Protein AF-A0A6G8IH90-F1 (afdb_monomer_lite)

Structure (mmCIF, N/CA/C/O backbone):
data_AF-A0A6G8IH90-F1
#
_entry.id   AF-A0A6G8IH90-F1
#
loop_
_atom_site.group_PDB
_atom_site.id
_atom_site.type_symbol
_atom_site.label_atom_id
_atom_site.label_alt_id
_atom_site.label_comp_id
_atom_site.label_asym_id
_atom_site.label_entity_id
_atom_site.label_seq_id
_atom_site.pdbx_PDB_ins_code
_atom_site.Cartn_x
_atom_site.Cartn_y
_atom_site.Cartn_z
_atom_site.occupancy
_atom_site.B_iso_or_equiv
_atom_site.auth_seq_id
_atom_site.auth_comp_id
_atom_site.auth_asym_id
_atom_site.auth_atom_id
_atom_site.pdbx_PDB_model_num
ATOM 1 N N . MET A 1 1 ? 10.987 12.537 -28.977 1.00 42.31 1 MET A N 1
ATOM 2 C CA . MET A 1 1 ? 10.291 12.688 -27.682 1.00 42.31 1 MET A CA 1
ATOM 3 C C . MET A 1 1 ? 10.593 11.452 -26.865 1.00 42.31 1 MET A C 1
ATOM 5 O O . MET A 1 1 ? 10.577 10.371 -27.443 1.00 42.31 1 MET A O 1
ATOM 9 N N . LEU A 1 2 ? 10.932 11.601 -25.583 1.00 47.78 2 LEU A N 1
ATOM 10 C CA . LEU A 1 2 ? 10.992 10.448 -24.684 1.00 47.78 2 LEU A CA 1
ATOM 11 C C . LEU A 1 2 ? 9.568 9.892 -24.528 1.00 47.78 2 LEU A C 1
ATOM 13 O O . LEU A 1 2 ? 8.632 10.696 -24.510 1.00 47.78 2 LEU A O 1
ATOM 17 N N . PRO A 1 3 ? 9.381 8.563 -24.458 1.00 53.78 3 PRO A N 1
ATOM 18 C CA . PRO A 1 3 ? 8.074 7.998 -24.155 1.00 53.78 3 PRO A CA 1
ATOM 19 C C . PRO A 1 3 ? 7.576 8.565 -22.825 1.00 53.78 3 PRO A C 1
ATOM 21 O O . PRO A 1 3 ? 8.373 8.832 -21.920 1.00 53.78 3 PRO A O 1
ATOM 24 N N . THR A 1 4 ? 6.266 8.772 -22.711 1.00 63.22 4 THR A N 1
ATOM 25 C CA . THR A 1 4 ? 5.644 9.172 -21.452 1.00 63.22 4 THR A CA 1
ATOM 26 C C . THR A 1 4 ? 5.887 8.060 -20.437 1.00 63.22 4 THR A C 1
ATOM 28 O O . THR A 1 4 ? 5.207 7.040 -20.456 1.00 63.22 4 THR A O 1
ATOM 31 N N . LEU A 1 5 ? 6.886 8.232 -19.573 1.00 67.25 5 LEU A N 1
ATOM 32 C CA . LEU A 1 5 ? 7.106 7.341 -18.442 1.00 67.25 5 LEU A CA 1
ATOM 33 C C . LEU A 1 5 ? 5.930 7.564 -17.504 1.00 67.25 5 LEU A C 1
ATOM 35 O O . LEU A 1 5 ? 5.752 8.692 -17.061 1.00 67.25 5 LEU A O 1
ATOM 39 N N . ARG A 1 6 ? 5.098 6.549 -17.257 1.00 83.81 6 ARG A N 1
ATOM 40 C CA . ARG A 1 6 ? 3.947 6.709 -16.360 1.00 83.81 6 ARG A CA 1
ATOM 41 C C . ARG A 1 6 ? 4.207 6.018 -15.044 1.00 83.81 6 ARG A C 1
ATOM 43 O O . ARG A 1 6 ? 4.506 6.714 -14.093 1.00 83.81 6 ARG A O 1
ATOM 50 N N . PHE A 1 7 ? 4.146 4.695 -14.979 1.00 93.56 7 PHE A N 1
ATOM 51 C CA . PHE A 1 7 ? 4.114 3.979 -13.702 1.00 93.56 7 PHE A CA 1
ATOM 52 C C . PHE A 1 7 ? 5.493 3.442 -13.328 1.00 93.56 7 PHE A C 1
ATOM 54 O O . PHE A 1 7 ? 5.849 2.318 -13.675 1.00 93.56 7 PHE A O 1
ATOM 61 N N . LEU A 1 8 ? 6.287 4.269 -12.646 1.00 94.12 8 LEU A N 1
ATOM 62 C CA . LEU A 1 8 ? 7.647 3.935 -12.231 1.00 94.12 8 LEU A CA 1
ATOM 63 C C . LEU A 1 8 ? 7.662 3.232 -10.875 1.00 94.12 8 LEU A C 1
ATOM 65 O O . LEU A 1 8 ? 7.252 3.808 -9.873 1.00 94.12 8 LEU A O 1
ATOM 69 N N . HIS A 1 9 ? 8.241 2.037 -10.829 1.00 95.75 9 HIS A N 1
ATOM 70 C CA . HIS A 1 9 ? 8.698 1.408 -9.595 1.00 95.75 9 HIS A CA 1
ATOM 71 C C . HIS A 1 9 ? 10.190 1.696 -9.387 1.00 95.75 9 HIS A C 1
ATOM 73 O O . HIS A 1 9 ? 11.021 1.268 -10.192 1.00 95.75 9 HIS A O 1
ATOM 79 N N . SER A 1 10 ? 10.532 2.432 -8.327 1.00 94.12 10 SER A N 1
ATOM 80 C CA . SER A 1 10 ? 11.910 2.831 -8.010 1.00 94.12 10 SER A CA 1
ATOM 81 C C . SER A 1 10 ? 12.625 1.827 -7.106 1.00 94.12 10 SER A C 1
ATOM 83 O O . SER A 1 10 ? 12.031 1.243 -6.205 1.00 94.12 10 SER A O 1
ATOM 85 N N . MET A 1 11 ? 13.930 1.670 -7.318 1.00 94.88 11 MET A N 1
ATOM 86 C CA . MET A 1 11 ? 14.805 0.749 -6.596 1.00 94.88 11 MET A CA 1
ATOM 87 C C . MET A 1 11 ? 16.151 1.410 -6.290 1.00 94.88 11 MET A C 1
ATOM 89 O O . MET A 1 11 ? 16.660 2.240 -7.049 1.00 94.88 11 MET A O 1
ATOM 93 N N . ARG A 1 12 ? 16.754 1.039 -5.157 1.00 92.75 12 ARG A N 1
ATOM 94 C CA . ARG A 1 12 ? 18.018 1.635 -4.688 1.00 92.75 12 ARG A CA 1
ATOM 95 C C . ARG A 1 12 ? 19.264 0.998 -5.293 1.00 92.75 12 ARG A C 1
ATOM 97 O O . ARG A 1 12 ? 20.292 1.663 -5.379 1.00 92.75 12 ARG A O 1
ATOM 104 N N . GLU A 1 13 ? 19.160 -0.250 -5.734 1.00 94.75 13 GLU A N 1
ATOM 105 C CA . GLU A 1 13 ? 20.296 -1.068 -6.150 1.00 94.75 13 GLU A CA 1
ATOM 106 C C . GLU A 1 13 ? 20.049 -1.697 -7.521 1.00 94.75 13 GLU A C 1
ATOM 108 O O . GLU A 1 13 ? 18.926 -2.093 -7.847 1.00 94.75 13 GLU A O 1
ATOM 113 N N . LEU A 1 14 ? 21.119 -1.823 -8.311 1.00 95.56 14 LEU A N 1
ATOM 114 C CA . LEU A 1 14 ? 21.073 -2.449 -9.631 1.00 95.56 14 LEU A CA 1
ATOM 115 C C . LEU A 1 14 ? 20.643 -3.918 -9.538 1.00 95.56 14 LEU A C 1
ATOM 117 O O . LEU A 1 14 ? 19.926 -4.404 -10.406 1.00 95.56 14 LEU A O 1
ATOM 121 N N . GLU A 1 15 ? 21.041 -4.625 -8.479 1.00 97.06 15 GLU A N 1
ATOM 122 C CA . GLU A 1 15 ? 20.637 -6.014 -8.250 1.00 97.06 15 GLU A CA 1
ATOM 123 C C . GLU A 1 15 ? 19.115 -6.153 -8.135 1.00 97.06 15 GLU A C 1
ATOM 125 O O . GLU A 1 15 ? 18.532 -7.029 -8.773 1.00 97.06 15 GLU A O 1
ATOM 130 N N . PHE A 1 16 ? 18.445 -5.247 -7.416 1.00 96.38 16 PHE A N 1
ATOM 131 C CA . PHE A 1 16 ? 16.985 -5.266 -7.307 1.00 96.38 16 PHE A CA 1
ATOM 132 C C . PHE A 1 16 ? 16.314 -5.042 -8.659 1.00 96.38 16 PHE A C 1
ATOM 134 O O . PHE A 1 16 ? 15.335 -5.720 -8.961 1.00 96.38 16 PHE A O 1
ATOM 141 N N . LEU A 1 17 ? 16.882 -4.175 -9.504 1.00 97.44 17 LEU A N 1
ATOM 142 C CA . LEU A 1 17 ? 16.420 -4.008 -10.879 1.00 97.44 17 LEU A CA 1
ATOM 143 C C . LEU A 1 17 ? 16.583 -5.297 -11.696 1.00 97.44 17 LEU A C 1
ATOM 145 O O . LEU A 1 17 ? 15.662 -5.692 -12.409 1.00 97.44 17 LEU A O 1
ATOM 149 N N . ARG A 1 18 ? 17.725 -5.981 -11.584 1.00 97.12 18 ARG A N 1
ATOM 150 C CA . ARG A 1 18 ? 17.943 -7.253 -12.291 1.00 97.12 18 ARG A CA 1
ATOM 151 C C . ARG A 1 18 ? 16.927 -8.302 -11.854 1.00 97.12 18 ARG A C 1
ATOM 153 O O . ARG A 1 18 ? 16.299 -8.908 -12.714 1.00 97.12 18 ARG A O 1
ATOM 160 N N . LEU A 1 19 ? 16.715 -8.441 -10.545 1.00 97.00 19 LEU A N 1
ATOM 161 C CA . LEU A 1 19 ? 15.727 -9.356 -9.971 1.00 97.00 19 LEU A CA 1
ATOM 162 C C . LEU A 1 19 ? 14.297 -8.997 -10.391 1.00 97.00 19 LEU A C 1
ATOM 164 O O . LEU A 1 19 ? 13.511 -9.886 -10.700 1.00 97.00 19 LEU A O 1
ATOM 168 N N . ALA A 1 20 ? 13.955 -7.708 -10.447 1.00 97.06 20 ALA A N 1
ATOM 169 C CA . ALA A 1 20 ? 12.662 -7.242 -10.940 1.00 97.06 20 ALA A CA 1
ATOM 170 C C . ALA A 1 20 ? 12.408 -7.674 -12.392 1.00 97.06 20 ALA A C 1
ATOM 172 O O . ALA A 1 20 ? 11.309 -8.124 -12.713 1.00 97.06 20 ALA A O 1
ATOM 173 N N . LEU A 1 21 ? 13.425 -7.572 -13.252 1.00 97.00 21 LEU A N 1
ATOM 174 C CA . LEU A 1 21 ? 13.334 -7.965 -14.659 1.00 97.00 21 LEU A CA 1
ATOM 175 C C . LEU A 1 21 ? 13.299 -9.488 -14.846 1.00 97.00 21 LEU A C 1
ATOM 177 O O . LEU A 1 21 ? 12.573 -9.973 -15.710 1.00 97.00 21 LEU A O 1
ATOM 181 N N . SER A 1 22 ? 14.078 -10.249 -14.071 1.00 96.00 22 SER A N 1
ATOM 182 C CA . SER A 1 22 ? 14.201 -11.702 -14.253 1.00 96.00 22 SER A CA 1
ATOM 183 C C . SER A 1 22 ? 13.158 -12.519 -13.494 1.00 96.00 22 SER A C 1
ATOM 185 O O . SER A 1 22 ? 12.739 -13.570 -13.972 1.00 96.00 22 SER A O 1
ATOM 187 N N . GLU A 1 23 ? 12.751 -12.062 -12.311 1.00 96.25 23 GLU A N 1
ATOM 188 C CA . GLU A 1 23 ? 11.894 -12.813 -11.384 1.00 96.25 23 GLU A CA 1
ATOM 189 C C . GLU A 1 23 ? 10.576 -12.092 -11.061 1.00 96.25 23 GLU A C 1
ATOM 191 O O . GLU A 1 23 ? 9.688 -12.678 -10.438 1.00 96.25 23 GLU A O 1
ATOM 196 N N . GLY A 1 24 ? 10.427 -10.830 -11.472 1.00 97.00 24 GLY A N 1
ATOM 197 C CA . GLY A 1 24 ? 9.263 -10.003 -11.172 1.00 97.00 24 GLY A CA 1
ATOM 198 C C . GLY A 1 24 ? 9.410 -9.141 -9.915 1.00 97.00 24 GLY A C 1
ATOM 199 O O . GLY A 1 24 ? 10.378 -9.230 -9.148 1.00 97.00 24 GLY A O 1
ATOM 200 N N . LEU A 1 25 ? 8.413 -8.281 -9.701 1.00 97.50 25 LEU A N 1
ATOM 201 C CA . LEU A 1 25 ? 8.401 -7.280 -8.635 1.00 97.50 25 LEU A CA 1
ATOM 202 C C . LEU A 1 25 ? 8.035 -7.905 -7.293 1.00 97.50 25 LEU A C 1
ATOM 204 O O . LEU A 1 25 ? 7.050 -8.628 -7.183 1.00 97.50 25 LEU A O 1
ATOM 208 N N . MET A 1 26 ? 8.829 -7.632 -6.264 1.00 96.12 26 MET A N 1
ATOM 209 C CA . MET A 1 26 ? 8.641 -8.221 -4.944 1.00 96.12 26 MET A CA 1
ATOM 210 C C . MET A 1 26 ? 7.708 -7.366 -4.092 1.00 96.12 26 MET A C 1
ATOM 212 O O . MET A 1 26 ? 7.906 -6.160 -3.979 1.00 96.12 26 MET A O 1
ATOM 216 N N . PHE A 1 27 ? 6.745 -8.002 -3.431 1.00 95.31 27 PHE A N 1
ATOM 217 C CA . PHE A 1 27 ? 5.981 -7.356 -2.370 1.00 95.31 27 PHE A CA 1
ATOM 218 C C . PHE A 1 27 ? 6.887 -7.094 -1.164 1.00 95.31 27 PHE A C 1
ATOM 220 O O . PHE A 1 27 ? 7.413 -8.032 -0.551 1.00 95.31 27 PHE A O 1
ATOM 227 N N . THR A 1 28 ? 7.035 -5.825 -0.800 1.00 91.94 28 THR A N 1
ATOM 228 C CA . THR A 1 28 ? 7.766 -5.382 0.393 1.00 91.94 28 THR A CA 1
ATOM 229 C C . THR A 1 28 ? 6.806 -4.883 1.455 1.00 91.94 28 THR A C 1
ATOM 231 O O . THR A 1 28 ? 5.706 -4.441 1.151 1.00 91.94 28 THR A O 1
ATOM 234 N N . ASP A 1 29 ? 7.198 -4.972 2.721 1.00 91.56 29 ASP A N 1
ATOM 235 C CA . ASP A 1 29 ? 6.379 -4.451 3.810 1.00 91.56 29 ASP A CA 1
ATOM 236 C C . ASP A 1 29 ? 6.435 -2.928 3.862 1.00 91.56 29 ASP A C 1
ATOM 238 O O . ASP A 1 29 ? 7.500 -2.352 4.076 1.00 91.56 29 ASP A O 1
ATOM 242 N N . HIS A 1 30 ? 5.270 -2.297 3.773 1.00 89.06 30 HIS A N 1
ATOM 243 C CA . HIS A 1 30 ? 5.095 -0.865 3.969 1.00 89.06 30 HIS A CA 1
ATOM 244 C C . HIS A 1 30 ? 4.241 -0.617 5.208 1.00 89.06 30 HIS A C 1
ATOM 246 O O . HIS A 1 30 ? 3.274 -1.336 5.466 1.00 89.06 30 HIS A O 1
ATOM 252 N N . GLU A 1 31 ? 4.611 0.383 6.003 1.00 87.12 31 GLU A N 1
ATOM 253 C CA . GLU A 1 31 ? 3.776 0.821 7.117 1.00 87.12 31 GLU A CA 1
ATOM 254 C C . GLU A 1 31 ? 2.571 1.581 6.562 1.00 87.12 31 GLU A C 1
ATOM 256 O O . GLU A 1 31 ? 2.725 2.600 5.898 1.00 87.12 31 GLU A O 1
ATOM 261 N N . ALA A 1 32 ? 1.376 1.072 6.839 1.00 83.56 32 ALA A N 1
ATOM 262 C CA . ALA A 1 32 ? 0.136 1.802 6.667 1.00 83.56 32 ALA A CA 1
ATOM 263 C C . ALA A 1 32 ? -0.294 2.290 8.047 1.00 83.56 32 ALA A C 1
ATOM 265 O O . ALA A 1 32 ? -0.511 1.491 8.965 1.00 83.56 32 ALA A O 1
ATOM 266 N N . ALA A 1 33 ? -0.393 3.604 8.196 1.00 80.62 33 ALA A N 1
ATOM 267 C CA . ALA A 1 33 ? -0.803 4.241 9.431 1.00 80.62 33 ALA A CA 1
ATOM 268 C C . ALA A 1 33 ? -1.944 5.209 9.151 1.00 80.62 33 ALA A C 1
ATOM 270 O O . ALA A 1 33 ? -1.922 5.966 8.183 1.00 80.62 33 ALA A O 1
ATOM 271 N N . TYR A 1 34 ? -2.933 5.201 10.034 1.00 80.75 34 TYR A N 1
ATOM 272 C CA . TYR A 1 34 ? -4.027 6.147 9.977 1.00 80.75 34 TYR A CA 1
ATOM 273 C C . TYR A 1 34 ? -4.194 6.857 11.311 1.00 80.75 34 TYR A C 1
ATOM 275 O O . TYR A 1 34 ? -4.571 6.251 12.318 1.00 80.75 34 TYR A O 1
ATOM 283 N N . VAL A 1 35 ? -3.890 8.155 11.287 1.00 77.75 35 VAL A N 1
ATOM 284 C CA . VAL A 1 35 ? -3.972 9.062 12.431 1.00 77.75 35 VAL A CA 1
ATOM 285 C C . VAL A 1 35 ? -4.829 10.267 12.015 1.00 77.75 35 VAL A C 1
ATOM 287 O O . VAL A 1 35 ? -4.387 11.077 11.200 1.00 77.75 35 VAL A O 1
ATOM 290 N N . PRO A 1 36 ? -6.075 10.375 12.506 1.00 76.25 36 PRO A N 1
ATOM 291 C CA . PRO A 1 36 ? -7.061 11.361 12.042 1.00 76.25 36 PRO A CA 1
ATOM 292 C C . PRO A 1 36 ? -7.059 12.672 12.842 1.00 76.25 36 PRO A C 1
ATOM 294 O O . PRO A 1 36 ? -7.977 13.476 12.697 1.00 76.25 36 PRO A O 1
ATOM 297 N N . ALA A 1 37 ? -6.108 12.836 13.759 1.00 77.62 37 ALA A N 1
ATOM 298 C CA . ALA A 1 37 ? -6.032 13.969 14.665 1.00 77.62 37 ALA A CA 1
ATOM 299 C C . ALA A 1 37 ? -4.571 14.332 14.909 1.00 77.62 37 ALA A C 1
ATOM 301 O O . ALA A 1 37 ? -3.734 13.454 15.119 1.00 77.62 37 ALA A O 1
ATOM 302 N N . SER A 1 38 ? -4.298 15.631 14.922 1.00 75.94 38 SER A N 1
ATOM 303 C CA . SER A 1 38 ? -2.959 16.188 15.142 1.00 75.94 38 SER A CA 1
ATOM 304 C C . SER A 1 38 ? -2.740 16.659 16.584 1.00 75.94 38 SER A C 1
ATOM 306 O O . SER A 1 38 ? -1.613 16.938 16.990 1.00 75.94 38 SER A O 1
ATOM 308 N N . SER A 1 39 ? -3.814 16.734 17.379 1.00 82.12 39 SER A N 1
ATOM 309 C CA . SER A 1 39 ? -3.793 17.199 18.767 1.00 82.12 39 SER A CA 1
ATOM 310 C C . SER A 1 39 ? -4.674 16.348 19.685 1.00 82.12 39 SER A C 1
ATOM 312 O O . SER A 1 39 ? -5.626 15.701 19.244 1.00 82.12 39 SER A O 1
ATOM 314 N N . THR A 1 40 ? -4.388 16.396 20.989 1.00 81.94 40 THR A N 1
ATOM 315 C CA . THR A 1 40 ? -5.183 15.711 22.019 1.00 81.94 40 THR A CA 1
ATOM 316 C C . THR A 1 40 ? -6.639 16.181 22.027 1.00 81.94 40 THR A C 1
ATOM 318 O O . THR A 1 40 ? -7.539 15.353 22.088 1.00 81.94 40 THR A O 1
ATOM 321 N N . ALA A 1 41 ? -6.883 17.489 21.891 1.00 84.56 41 ALA A N 1
ATOM 322 C CA . ALA A 1 41 ? -8.234 18.052 21.901 1.00 84.56 41 ALA A CA 1
ATOM 323 C C . ALA A 1 41 ? -9.083 17.564 20.711 1.00 84.56 41 ALA A C 1
ATOM 325 O O . ALA A 1 41 ? -10.234 17.171 20.888 1.00 84.56 41 ALA A O 1
ATOM 326 N N . GLU A 1 42 ? -8.508 17.525 19.503 1.00 82.69 42 GLU A N 1
ATOM 327 C CA . G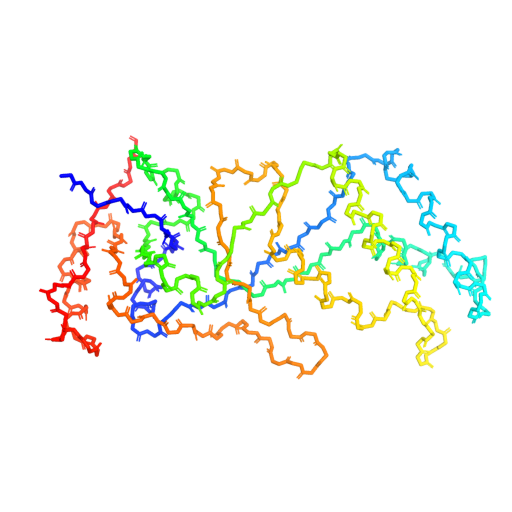LU A 1 42 ? -9.188 16.968 18.322 1.00 82.69 42 GLU A CA 1
ATOM 328 C C . GLU A 1 42 ? -9.500 15.482 18.505 1.00 82.69 42 GLU A C 1
ATOM 330 O O . GLU A 1 42 ? -10.565 15.003 18.112 1.00 82.69 42 GLU A O 1
ATOM 335 N N . TRP A 1 43 ? -8.571 14.745 19.113 1.00 83.50 43 TRP A N 1
ATOM 336 C CA . TRP A 1 43 ? -8.751 13.327 19.374 1.00 83.50 43 TRP A CA 1
ATOM 337 C C . TRP A 1 43 ? -9.855 13.066 20.405 1.00 83.50 43 TRP A C 1
ATOM 339 O O . TRP A 1 43 ? -10.673 12.164 20.214 1.00 83.50 43 TRP A O 1
ATOM 349 N N . GLU A 1 44 ? -9.930 13.861 21.472 1.00 84.38 44 GLU A N 1
ATOM 350 C CA . GLU A 1 44 ? -11.006 13.795 22.468 1.00 84.38 44 GLU A CA 1
ATOM 351 C C . GLU A 1 44 ? -12.376 14.065 21.832 1.00 84.38 44 GLU A C 1
ATOM 353 O O . GLU A 1 44 ? -13.316 13.297 22.044 1.00 84.38 44 GLU A O 1
ATOM 358 N N . GLU A 1 45 ? -12.481 15.092 20.983 1.00 85.25 45 GLU A N 1
ATOM 359 C CA . GLU A 1 45 ? -13.714 15.405 20.251 1.00 85.25 45 GLU A CA 1
ATOM 360 C C . GLU A 1 45 ? -14.132 14.251 19.324 1.00 85.25 45 GLU A C 1
ATOM 362 O O . GLU A 1 45 ? -15.290 13.820 19.320 1.00 85.25 45 GLU A O 1
ATOM 367 N N . LEU A 1 46 ? -13.184 13.714 18.550 1.00 83.94 46 LEU A N 1
ATOM 368 C CA . LEU A 1 46 ? -13.440 12.629 17.602 1.00 83.94 46 LEU A CA 1
ATOM 369 C C . LEU A 1 46 ? -13.827 11.326 18.302 1.00 83.94 46 LEU A C 1
ATOM 371 O O . LEU A 1 46 ? -14.749 10.631 17.860 1.00 83.94 46 LEU A O 1
ATOM 375 N N . SER A 1 47 ? -13.137 10.993 19.390 1.00 86.19 47 SER A N 1
ATOM 376 C CA . SER A 1 47 ? -13.321 9.738 20.115 1.00 86.19 47 SER A CA 1
ATOM 377 C C . SER A 1 47 ? -14.534 9.754 21.044 1.00 86.19 47 SER A C 1
ATOM 379 O O . SER A 1 47 ? -15.031 8.676 21.375 1.00 86.19 47 SER A O 1
ATOM 381 N N . ALA A 1 48 ? -15.071 10.918 21.432 1.00 86.62 48 ALA A N 1
ATOM 382 C CA . ALA A 1 48 ? -16.202 11.022 22.359 1.00 86.62 48 ALA A CA 1
ATOM 383 C C . ALA A 1 48 ? -17.412 10.176 21.920 1.00 86.62 48 ALA A C 1
ATOM 385 O O . ALA A 1 48 ? -17.933 9.374 22.700 1.00 86.62 48 ALA A O 1
ATOM 386 N N . GLY A 1 49 ? -17.818 10.289 20.650 1.00 82.00 49 GLY A N 1
ATOM 387 C CA . GLY A 1 49 ? -18.949 9.530 20.101 1.00 82.00 49 GLY A CA 1
ATOM 388 C C . GLY A 1 49 ? -18.691 8.020 20.044 1.00 82.00 49 GLY A C 1
ATOM 389 O O . GLY A 1 49 ? -19.556 7.220 20.403 1.00 82.00 49 GLY A O 1
ATOM 390 N N . VAL A 1 50 ? -17.479 7.613 19.659 1.00 89.19 50 VAL A N 1
ATOM 391 C CA . VAL A 1 50 ? -17.101 6.193 19.568 1.00 89.19 50 VAL A CA 1
ATOM 392 C C . VAL A 1 50 ? -16.943 5.571 20.957 1.00 89.19 50 VAL A C 1
ATOM 394 O O . VAL A 1 50 ? -17.321 4.422 21.177 1.00 89.19 50 VAL A O 1
ATOM 397 N N . THR A 1 51 ? -16.454 6.344 21.924 1.00 90.75 51 THR A N 1
ATOM 398 C CA . THR A 1 51 ? -16.279 5.913 23.314 1.00 90.75 51 THR A CA 1
ATOM 399 C C . THR A 1 51 ? -17.612 5.508 23.937 1.00 90.75 51 THR A C 1
ATOM 401 O O . THR A 1 51 ? -17.669 4.530 24.681 1.00 90.75 51 THR A O 1
ATOM 404 N N . VAL A 1 52 ? -18.702 6.216 23.625 1.00 91.94 52 VAL A N 1
ATOM 405 C CA . VAL A 1 52 ? -20.049 5.834 24.082 1.00 91.94 52 VAL A CA 1
ATOM 406 C C . VAL A 1 52 ? -20.437 4.456 23.542 1.00 91.94 52 VAL A C 1
ATOM 408 O O . VAL A 1 52 ? -20.864 3.599 24.316 1.00 91.94 52 VAL A O 1
ATOM 411 N N . LEU A 1 53 ? -20.223 4.212 22.247 1.00 92.88 53 LEU A N 1
ATOM 412 C CA . LEU A 1 53 ? -20.522 2.923 21.615 1.00 92.88 53 LEU A CA 1
ATOM 413 C C . LEU A 1 53 ? -19.673 1.787 22.195 1.00 92.88 53 LEU A C 1
ATOM 415 O O . LEU A 1 53 ? -20.203 0.722 22.512 1.00 92.88 53 LEU A O 1
ATOM 419 N N . LEU A 1 54 ? -18.374 2.020 22.401 1.00 94.31 54 LEU A N 1
ATOM 420 C CA . LEU A 1 54 ? -17.491 1.043 23.035 1.00 94.31 54 LEU A CA 1
ATOM 421 C C . LEU A 1 54 ? -17.991 0.683 24.440 1.00 94.31 54 LEU A C 1
ATOM 423 O O . LEU A 1 54 ? -18.095 -0.495 24.774 1.00 94.31 54 LEU A O 1
ATOM 427 N N . LYS A 1 55 ? -18.338 1.684 25.258 1.00 95.31 55 LYS A N 1
ATOM 428 C CA . LYS A 1 55 ? -18.857 1.473 26.618 1.00 95.31 55 LYS A CA 1
ATOM 429 C C . LYS A 1 55 ? -20.140 0.641 26.615 1.00 95.31 55 LYS A C 1
ATOM 431 O O . LYS A 1 55 ? -20.271 -0.266 27.434 1.00 95.31 55 LYS A O 1
ATOM 436 N N . GLN A 1 56 ? -21.058 0.914 25.687 1.00 95.50 56 GLN A N 1
ATOM 437 C CA . GLN A 1 56 ? -22.287 0.133 25.520 1.00 95.50 56 GLN A CA 1
ATOM 438 C C . GLN A 1 56 ? -21.989 -1.315 25.118 1.00 95.50 56 GLN A C 1
ATOM 440 O O . GLN A 1 56 ? -22.540 -2.243 25.710 1.00 95.50 56 GLN A O 1
ATOM 445 N N . ARG A 1 57 ? -21.075 -1.522 24.162 1.00 95.81 57 ARG A N 1
ATOM 446 C CA . ARG A 1 57 ? -20.663 -2.863 23.731 1.00 95.81 57 ARG A CA 1
ATOM 447 C C . ARG A 1 57 ? -20.048 -3.662 24.878 1.00 95.81 57 ARG A C 1
ATOM 449 O O . ARG A 1 57 ? -20.417 -4.810 25.092 1.00 95.81 57 ARG A O 1
ATOM 456 N N . LEU A 1 58 ? -19.147 -3.044 25.629 1.00 97.00 58 LEU A N 1
ATOM 457 C CA . LEU A 1 58 ? -18.495 -3.633 26.796 1.00 97.00 58 LEU A CA 1
ATOM 458 C C . LEU A 1 58 ? -19.493 -4.018 27.896 1.00 97.00 58 LEU A C 1
ATOM 460 O O . LEU A 1 58 ? -19.420 -5.120 28.441 1.00 97.00 58 LEU A O 1
ATOM 464 N N . ALA A 1 59 ? -20.465 -3.149 28.183 1.00 96.81 59 ALA A N 1
ATOM 465 C CA . ALA A 1 59 ? -21.538 -3.449 29.127 1.00 96.81 59 ALA A CA 1
ATOM 466 C C . ALA A 1 59 ? -22.387 -4.648 28.667 1.00 96.81 59 ALA A C 1
ATOM 468 O O . ALA A 1 59 ? -22.686 -5.524 29.475 1.00 96.81 59 ALA A O 1
ATOM 469 N N . ALA A 1 60 ? -22.707 -4.736 27.372 1.00 96.25 60 ALA A N 1
ATOM 470 C CA . ALA A 1 60 ? -23.433 -5.875 26.802 1.00 96.25 60 ALA A CA 1
ATOM 471 C C . ALA A 1 60 ? -22.648 -7.199 26.878 1.00 96.25 60 ALA A C 1
ATOM 473 O O . ALA A 1 60 ? -23.249 -8.268 26.905 1.00 96.25 60 ALA A O 1
ATOM 474 N N . LEU A 1 61 ? -21.315 -7.134 26.946 1.00 96.50 61 LEU A N 1
ATOM 475 C CA . LEU A 1 61 ? -20.437 -8.286 27.172 1.00 96.50 61 LEU A CA 1
ATOM 476 C C . LEU A 1 61 ? -20.227 -8.604 28.666 1.00 96.50 61 LEU A C 1
ATOM 478 O O . LEU A 1 61 ? -19.430 -9.475 28.994 1.00 96.50 61 LEU A O 1
ATOM 482 N N . GLY A 1 62 ? -20.890 -7.894 29.585 1.00 96.19 62 GLY A N 1
ATOM 483 C CA . GLY A 1 62 ? -20.717 -8.088 31.030 1.00 96.19 62 GLY A CA 1
ATOM 484 C C . GLY A 1 62 ? -19.381 -7.574 31.584 1.00 96.19 62 GLY A C 1
ATOM 485 O O . GLY A 1 62 ? -19.019 -7.900 32.712 1.00 96.19 62 GLY A O 1
ATOM 486 N N . LYS A 1 63 ? -18.647 -6.760 30.816 1.00 96.38 63 LYS A N 1
ATOM 487 C CA . LYS A 1 63 ? -17.345 -6.178 31.184 1.00 96.38 63 LYS A CA 1
ATOM 488 C C . LYS A 1 63 ? -17.395 -4.650 31.056 1.00 96.38 63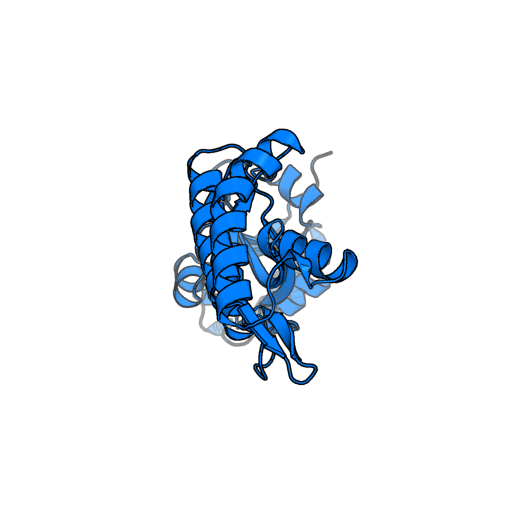 LYS A C 1
ATOM 490 O O . LYS A 1 63 ? -16.727 -4.100 30.183 1.00 96.38 63 LYS A O 1
ATOM 495 N N . PRO A 1 64 ? -18.221 -3.943 31.854 1.00 96.50 64 PRO A N 1
ATOM 496 C CA . PRO A 1 64 ? -18.396 -2.498 31.726 1.00 96.50 64 PRO A CA 1
ATOM 497 C C . PRO A 1 64 ? -17.070 -1.743 31.886 1.00 96.50 64 PRO A C 1
ATOM 499 O O . PRO A 1 64 ? -16.157 -2.185 32.571 1.00 96.50 64 PRO A O 1
ATOM 502 N N . TRP A 1 65 ? -16.970 -0.556 31.289 1.00 95.75 65 TRP A N 1
ATOM 503 C CA . TRP A 1 65 ? -15.730 0.234 31.249 1.00 95.75 65 TRP A CA 1
ATOM 504 C C . TRP A 1 65 ? -15.041 0.415 32.608 1.00 95.75 65 TRP A C 1
ATOM 506 O O . TRP A 1 65 ? -13.820 0.336 32.702 1.00 95.75 65 TRP A O 1
ATOM 516 N N . GLN A 1 66 ? -15.823 0.641 33.664 1.00 95.94 66 GLN A N 1
ATOM 517 C CA . GLN A 1 66 ? -15.333 0.862 35.023 1.00 95.94 66 GLN A CA 1
ATOM 518 C C . GLN A 1 66 ? -14.731 -0.396 35.662 1.00 95.94 66 GLN A C 1
ATOM 520 O O . GLN A 1 66 ? -13.947 -0.266 36.595 1.00 95.94 66 GLN A O 1
ATOM 525 N N . SER A 1 67 ? -15.073 -1.597 35.178 1.00 95.75 67 SER A N 1
ATOM 526 C CA . SER A 1 67 ? -14.492 -2.848 35.679 1.00 95.75 67 SER A CA 1
ATOM 527 C C . SER A 1 67 ? -13.149 -3.187 35.030 1.00 95.75 67 SER A C 1
ATOM 529 O O . SER A 1 67 ? -12.513 -4.155 35.434 1.00 95.75 67 SER A O 1
ATOM 531 N N . LEU A 1 68 ? -12.733 -2.446 33.998 1.00 95.81 68 LEU A N 1
ATOM 532 C CA . LEU A 1 68 ? -11.482 -2.691 33.285 1.00 95.81 68 LEU A CA 1
ATOM 533 C C . LEU A 1 68 ? -10.308 -1.984 33.969 1.00 95.81 68 LEU A C 1
ATOM 535 O O . LEU A 1 68 ? -10.409 -0.824 34.391 1.00 95.81 68 LEU A O 1
ATOM 539 N N . SER A 1 69 ? -9.155 -2.654 33.996 1.00 94.94 69 SER A N 1
ATOM 540 C CA . SER A 1 69 ? -7.897 -2.028 34.405 1.00 94.94 69 SER A CA 1
ATOM 541 C C . SER A 1 69 ? -7.569 -0.825 33.513 1.00 94.94 69 SER A C 1
ATOM 543 O O . SER A 1 69 ? -8.036 -0.716 32.376 1.00 94.94 69 SER A O 1
ATOM 545 N N . GLU A 1 70 ? -6.771 0.103 34.034 1.00 94.31 70 GLU A N 1
ATOM 546 C CA . GLU A 1 70 ? -6.324 1.278 33.280 1.00 94.31 70 GLU A CA 1
ATOM 547 C C . GLU A 1 70 ? -5.600 0.879 31.987 1.00 94.31 70 GLU A C 1
ATOM 549 O O . GLU A 1 70 ? -6.034 1.272 30.907 1.00 94.31 70 GLU A O 1
ATOM 554 N N . GLY A 1 71 ? -4.628 -0.035 32.066 1.00 93.50 71 GLY A N 1
ATOM 555 C CA . GLY A 1 71 ? -3.918 -0.526 30.880 1.00 93.50 71 GLY A CA 1
ATOM 556 C C . GLY A 1 71 ? -4.827 -1.196 29.837 1.00 93.50 71 GLY A C 1
ATOM 557 O O . GLY A 1 71 ? -4.592 -1.073 28.632 1.00 93.50 71 GLY A O 1
ATOM 558 N N . ARG A 1 72 ? -5.921 -1.863 30.249 1.00 93.25 72 ARG A N 1
ATOM 559 C CA . ARG A 1 72 ? -6.899 -2.419 29.293 1.00 93.25 72 ARG A CA 1
ATOM 560 C C . ARG A 1 72 ? -7.697 -1.312 28.608 1.00 93.25 72 ARG A C 1
ATOM 562 O O . ARG A 1 72 ? -7.918 -1.386 27.399 1.00 93.25 72 ARG A O 1
ATOM 569 N N . ARG A 1 73 ? -8.105 -0.284 29.355 1.00 93.25 73 ARG A N 1
ATOM 570 C CA . ARG A 1 73 ? -8.791 0.896 28.806 1.00 93.25 73 ARG A CA 1
ATOM 571 C C . ARG A 1 73 ? -7.908 1.625 27.796 1.00 93.25 73 ARG A C 1
ATOM 573 O O . ARG A 1 73 ? -8.376 1.905 26.696 1.00 93.25 73 ARG A O 1
ATOM 580 N N . GLU A 1 74 ? -6.638 1.843 28.122 1.00 89.94 74 GLU A N 1
ATOM 581 C CA . GLU A 1 74 ? -5.648 2.434 27.211 1.00 89.94 74 GLU A CA 1
ATOM 582 C C . GLU A 1 74 ? -5.468 1.599 25.941 1.00 89.94 74 GLU A C 1
ATOM 584 O O . GLU A 1 74 ? -5.502 2.138 24.837 1.00 89.94 74 GLU A O 1
ATOM 589 N N . THR A 1 75 ? -5.363 0.273 26.074 1.00 89.69 75 THR A N 1
ATOM 590 C CA . THR A 1 75 ? -5.234 -0.642 24.927 1.00 89.69 75 THR A CA 1
ATOM 591 C C . THR A 1 75 ? -6.441 -0.553 23.992 1.00 89.69 75 THR A C 1
ATOM 593 O O . THR A 1 75 ? -6.281 -0.478 22.772 1.00 89.69 75 THR A O 1
ATOM 596 N N . LEU A 1 76 ? -7.658 -0.541 24.544 1.00 90.56 76 LEU A N 1
ATOM 597 C CA . LEU A 1 76 ? -8.880 -0.411 23.750 1.00 90.56 76 LEU A CA 1
ATOM 598 C C . LEU A 1 76 ? -8.974 0.967 23.081 1.00 90.56 76 LEU A C 1
ATOM 600 O O . LEU A 1 76 ? -9.293 1.043 21.897 1.00 90.56 76 LEU A O 1
ATOM 604 N N . MET A 1 77 ? -8.648 2.052 23.788 1.00 88.06 77 MET A N 1
ATOM 605 C CA . MET A 1 77 ? -8.640 3.385 23.177 1.00 88.06 77 MET A CA 1
ATOM 606 C C . MET A 1 77 ? -7.581 3.517 22.086 1.00 88.06 77 MET A C 1
ATOM 608 O O . MET A 1 77 ? -7.864 4.094 21.040 1.00 88.06 77 MET A O 1
ATOM 612 N N . SER A 1 78 ? -6.394 2.948 22.292 1.00 83.19 78 SER A N 1
ATOM 613 C CA . SER A 1 78 ? -5.322 2.931 21.296 1.00 83.19 78 SER A CA 1
ATOM 614 C C . SER A 1 78 ? -5.754 2.191 20.027 1.00 83.19 78 SER A C 1
ATOM 616 O O . SER A 1 78 ? -5.625 2.731 18.929 1.00 83.19 78 SER A O 1
ATOM 618 N N . GLY A 1 79 ? -6.384 1.017 20.168 1.00 81.06 79 GLY A N 1
ATOM 619 C CA . GLY A 1 79 ? -6.889 0.243 19.027 1.00 81.06 79 GLY A CA 1
ATOM 620 C C . GLY A 1 79 ? -8.052 0.897 18.271 1.00 81.06 79 GLY A C 1
ATOM 621 O O . GLY A 1 79 ? -8.288 0.562 17.117 1.00 81.06 79 GLY A O 1
ATOM 622 N N . ILE A 1 80 ? -8.761 1.846 18.887 1.00 83.62 80 ILE A N 1
ATOM 623 C CA . ILE A 1 80 ? -9.752 2.689 18.201 1.00 83.62 80 ILE A CA 1
ATOM 624 C C . ILE A 1 80 ? -9.089 3.924 17.581 1.00 83.62 80 ILE A C 1
ATOM 626 O O . ILE A 1 80 ? -9.498 4.370 16.514 1.00 83.62 80 ILE A O 1
ATOM 630 N N . GLY A 1 81 ? -8.104 4.503 18.268 1.00 69.44 81 GLY A N 1
ATOM 631 C CA . GLY A 1 81 ? -7.512 5.804 17.962 1.00 69.44 81 GLY A CA 1
ATOM 632 C C . GLY A 1 81 ? -6.399 5.790 16.916 1.00 69.44 81 GLY A C 1
ATOM 633 O O . GLY A 1 81 ? -6.180 6.814 16.276 1.00 69.44 81 GLY A O 1
ATOM 634 N N . SER A 1 82 ? -5.697 4.670 16.741 1.00 70.69 82 SER A N 1
ATOM 635 C CA . SER A 1 82 ? -4.567 4.561 15.818 1.00 70.69 82 SER A CA 1
ATOM 636 C C . SER A 1 82 ? -4.523 3.167 15.203 1.00 70.69 82 SER A C 1
ATOM 638 O O . SER A 1 82 ? -4.084 2.208 15.836 1.00 70.69 82 SER A O 1
ATOM 640 N N . MET A 1 83 ? -4.917 3.070 13.933 1.00 76.88 83 MET A N 1
ATOM 641 C CA . MET A 1 83 ? -4.766 1.841 13.157 1.00 76.88 83 MET A CA 1
ATOM 642 C C . MET A 1 83 ? -3.431 1.886 12.429 1.00 76.88 83 MET A C 1
ATOM 644 O O . MET A 1 83 ? -3.197 2.758 11.591 1.00 76.88 83 MET A O 1
ATOM 648 N N . ARG A 1 84 ? -2.548 0.954 12.777 1.00 80.38 84 ARG A N 1
ATOM 649 C CA . ARG A 1 84 ? -1.249 0.789 12.129 1.00 80.38 84 ARG A CA 1
ATOM 650 C C . ARG A 1 84 ? -1.022 -0.672 11.808 1.00 80.38 84 ARG A C 1
ATOM 652 O O . ARG A 1 84 ? -1.371 -1.549 12.598 1.00 80.38 84 ARG A O 1
ATOM 659 N N . GLY A 1 85 ? -0.413 -0.930 10.665 1.00 81.44 85 GLY A N 1
ATOM 660 C CA . GLY A 1 85 ? -0.054 -2.273 10.249 1.00 81.44 85 GLY A CA 1
ATOM 661 C C . GLY A 1 85 ? 0.992 -2.240 9.153 1.00 81.44 85 GLY A C 1
ATOM 662 O O . GLY A 1 85 ? 1.156 -1.242 8.461 1.00 81.44 85 GLY A O 1
ATOM 663 N N . LYS A 1 86 ? 1.712 -3.347 8.994 1.00 86.56 86 LYS A N 1
ATOM 664 C CA . LYS A 1 86 ? 2.610 -3.522 7.857 1.00 86.56 86 LYS A CA 1
ATOM 665 C C . LYS A 1 86 ? 1.882 -4.294 6.763 1.00 86.56 86 LYS A C 1
ATOM 667 O O . LYS A 1 86 ? 1.538 -5.461 6.958 1.00 86.56 86 LYS A O 1
ATOM 672 N N . ILE A 1 87 ? 1.687 -3.665 5.616 1.00 90.06 87 ILE A N 1
ATOM 673 C CA . ILE A 1 87 ? 0.988 -4.242 4.471 1.00 90.06 87 ILE A CA 1
ATOM 674 C C . ILE A 1 87 ? 2.026 -4.536 3.384 1.00 90.06 87 ILE A C 1
ATOM 676 O O . ILE A 1 87 ? 2.803 -3.642 3.045 1.00 90.06 87 ILE A O 1
ATOM 680 N N . PRO A 1 88 ? 2.095 -5.767 2.850 1.00 92.81 88 PRO A N 1
ATOM 681 C CA . PRO A 1 88 ? 2.949 -6.056 1.708 1.00 92.81 88 PRO A CA 1
ATOM 682 C C . PRO A 1 88 ? 2.398 -5.324 0.487 1.00 92.81 88 PRO A C 1
ATOM 684 O O . PRO A 1 88 ? 1.240 -5.536 0.145 1.00 92.81 88 PRO A O 1
ATOM 687 N N . MET A 1 89 ? 3.181 -4.472 -0.165 1.00 95.00 89 MET A N 1
ATOM 688 C CA . MET A 1 89 ? 2.726 -3.687 -1.316 1.00 95.00 89 MET A CA 1
ATOM 689 C C . MET A 1 89 ? 3.837 -3.562 -2.360 1.00 95.00 89 MET A C 1
ATOM 691 O O . MET A 1 89 ? 5.018 -3.705 -2.045 1.00 95.00 89 MET A O 1
ATOM 695 N N . ILE A 1 90 ? 3.441 -3.306 -3.606 1.00 96.00 90 ILE A N 1
ATOM 696 C CA . ILE A 1 90 ? 4.330 -2.791 -4.651 1.00 96.00 90 ILE A CA 1
ATOM 697 C C . ILE A 1 90 ? 3.850 -1.377 -4.966 1.00 96.00 90 ILE A C 1
ATOM 699 O O .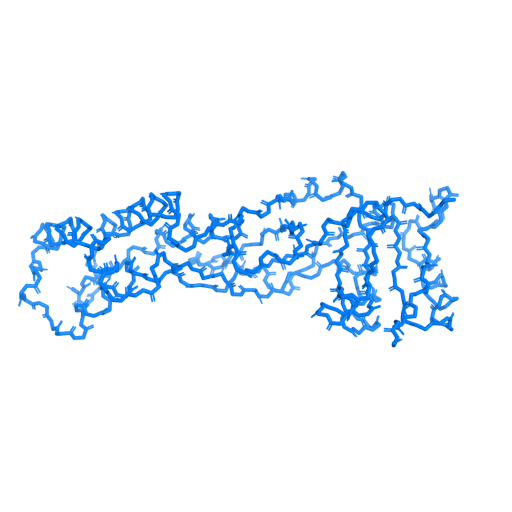 ILE A 1 90 ? 2.714 -1.197 -5.408 1.00 96.00 90 ILE A O 1
ATOM 703 N N . CYS A 1 91 ? 4.704 -0.387 -4.719 1.00 94.31 91 CYS A N 1
ATOM 704 C CA . CYS A 1 91 ? 4.397 1.020 -4.955 1.00 94.31 91 CYS A CA 1
ATOM 705 C C . CYS A 1 91 ? 4.948 1.484 -6.306 1.00 94.31 91 CYS A C 1
ATOM 707 O O . CYS A 1 91 ? 6.059 1.114 -6.699 1.00 94.31 91 CYS A O 1
ATOM 709 N N . PHE A 1 92 ? 4.185 2.333 -6.981 1.00 94.56 92 PHE A N 1
ATOM 710 C CA . PHE A 1 92 ? 4.555 2.996 -8.221 1.00 94.56 92 PHE A CA 1
ATOM 711 C C . PHE A 1 92 ? 4.281 4.487 -8.101 1.00 94.56 92 PHE A C 1
ATOM 713 O O . PHE A 1 92 ? 3.312 4.905 -7.470 1.00 94.56 92 PHE A O 1
ATOM 720 N N . THR A 1 93 ? 5.078 5.279 -8.796 1.00 91.56 93 THR A N 1
ATOM 721 C CA . THR A 1 93 ? 4.812 6.695 -9.009 1.00 91.56 93 THR A CA 1
ATOM 722 C C . THR A 1 93 ? 4.287 6.893 -10.418 1.00 91.56 93 THR A C 1
ATOM 724 O O . THR A 1 93 ? 4.954 6.495 -11.370 1.00 91.56 93 THR A O 1
ATOM 727 N N . GLU A 1 94 ? 3.126 7.539 -10.568 1.00 89.88 94 GLU A N 1
ATOM 728 C CA . GLU A 1 94 ? 2.683 8.097 -11.847 1.00 89.88 94 GLU A CA 1
ATOM 729 C C . GLU A 1 94 ? 3.466 9.389 -12.127 1.00 89.88 94 GLU A C 1
ATOM 731 O O . GLU A 1 94 ? 3.247 10.427 -11.498 1.00 89.88 94 GLU A O 1
ATOM 736 N N . ILE A 1 95 ? 4.401 9.322 -13.073 1.00 82.31 95 ILE A N 1
ATOM 737 C CA . ILE A 1 95 ? 5.216 10.448 -13.525 1.00 82.31 95 ILE A CA 1
ATOM 738 C C . ILE A 1 95 ? 4.433 11.217 -14.601 1.00 82.31 95 ILE A C 1
ATOM 740 O O . ILE A 1 95 ? 4.134 10.672 -15.665 1.00 82.31 95 ILE A O 1
ATOM 744 N N . PRO A 1 96 ? 4.093 12.496 -14.373 1.00 74.69 96 PRO A N 1
ATOM 745 C CA . PRO A 1 96 ? 3.514 13.339 -15.409 1.00 74.69 96 PRO A CA 1
ATOM 746 C C . PRO A 1 96 ? 4.517 13.615 -16.530 1.00 74.69 96 PRO A C 1
ATOM 748 O O . PRO A 1 96 ? 5.722 13.741 -16.293 1.00 74.69 96 PRO A O 1
ATOM 751 N N . GLU A 1 97 ? 4.009 13.793 -17.747 1.00 74.94 97 GLU A N 1
ATOM 752 C CA . GLU A 1 97 ? 4.831 14.186 -18.888 1.00 74.94 97 GLU A CA 1
ATOM 753 C C . GLU A 1 97 ? 5.630 15.466 -18.582 1.00 74.94 97 GLU A C 1
ATOM 755 O O . GLU A 1 97 ? 5.106 16.434 -18.030 1.00 74.94 97 GLU A O 1
ATOM 760 N N . GLY A 1 98 ? 6.925 15.455 -18.906 1.00 71.75 98 GLY A N 1
ATOM 761 C CA . GLY A 1 98 ? 7.825 16.589 -18.676 1.00 71.75 98 GLY A CA 1
ATOM 762 C C . GLY A 1 98 ? 8.326 16.762 -17.236 1.00 71.75 98 GLY A C 1
ATOM 763 O O . GLY A 1 98 ? 9.148 17.649 -16.999 1.00 71.75 98 GLY A O 1
ATOM 764 N N . ARG A 1 99 ? 7.901 15.930 -16.270 1.00 75.88 99 ARG A N 1
ATOM 765 C CA . ARG A 1 99 ? 8.429 15.989 -14.896 1.00 75.88 99 ARG A CA 1
ATOM 766 C C . ARG A 1 99 ? 9.852 15.430 -14.842 1.00 75.88 99 ARG A C 1
ATOM 768 O O . ARG A 1 99 ? 10.138 14.348 -15.348 1.00 75.88 99 ARG A O 1
ATOM 775 N N . GLN A 1 100 ? 10.751 16.164 -14.191 1.00 73.50 100 GLN A N 1
ATOM 776 C CA . GLN A 1 100 ? 12.104 15.681 -13.927 1.00 73.50 100 GLN A CA 1
ATOM 777 C C . GLN A 1 100 ? 12.101 14.637 -12.799 1.00 73.50 100 GLN A C 1
ATOM 779 O O . GLN A 1 100 ? 11.388 14.793 -11.809 1.00 73.50 100 GLN A O 1
ATOM 784 N N . LEU A 1 101 ? 12.943 13.608 -12.924 1.00 77.50 101 LEU A N 1
ATOM 785 C CA . LEU A 1 101 ? 13.007 12.477 -11.985 1.00 77.50 101 LEU A CA 1
ATOM 786 C C . LEU A 1 101 ? 14.082 12.606 -10.899 1.00 77.50 101 LEU A C 1
ATOM 788 O O . LEU A 1 101 ? 14.260 11.686 -10.108 1.00 77.50 101 LEU A O 1
ATOM 792 N N . TRP A 1 102 ? 14.780 13.741 -10.808 1.00 75.06 102 TRP A N 1
ATOM 793 C CA . TRP A 1 102 ? 15.860 13.936 -9.830 1.00 75.06 102 TRP A CA 1
ATOM 794 C C . TRP A 1 102 ? 15.387 13.714 -8.380 1.00 75.06 102 TRP A C 1
ATOM 796 O O . TRP A 1 102 ? 16.041 13.014 -7.609 1.00 75.06 102 TRP A O 1
ATOM 806 N N . PHE A 1 103 ? 14.209 14.239 -8.024 1.00 76.44 103 PHE A N 1
ATOM 807 C CA . PHE A 1 103 ? 13.638 14.088 -6.684 1.00 76.44 103 PHE A CA 1
ATOM 808 C C . PHE A 1 103 ? 13.266 12.630 -6.377 1.00 76.44 103 PHE A C 1
ATOM 810 O O . PHE A 1 103 ? 13.537 12.135 -5.281 1.00 76.44 103 PHE A O 1
ATOM 817 N N . GLN A 1 104 ? 12.719 11.920 -7.370 1.00 79.12 104 GLN A N 1
ATOM 818 C CA . GLN A 1 104 ? 12.399 10.496 -7.268 1.00 79.12 104 GLN A CA 1
ATOM 819 C C . GLN A 1 104 ? 13.658 9.680 -6.972 1.00 79.12 104 GLN A C 1
ATOM 821 O O . GLN A 1 104 ? 13.671 8.828 -6.085 1.00 79.12 104 GLN A O 1
ATOM 826 N N . GLN A 1 105 ? 14.737 9.969 -7.701 1.00 82.00 105 GLN A N 1
ATOM 827 C CA . GLN A 1 105 ? 16.001 9.259 -7.556 1.00 82.00 105 GLN A CA 1
ATOM 828 C C . GLN A 1 105 ? 16.604 9.413 -6.164 1.00 82.00 105 GLN A C 1
ATOM 830 O O . GLN A 1 105 ? 17.182 8.466 -5.627 1.00 82.00 105 GLN A O 1
ATOM 835 N N . PHE A 1 106 ? 16.474 10.608 -5.588 1.00 81.88 106 PHE A N 1
ATOM 836 C CA . PHE A 1 106 ? 16.953 10.904 -4.246 1.00 81.88 106 PHE A CA 1
ATOM 837 C C . PHE A 1 106 ? 16.107 10.215 -3.169 1.00 81.88 106 PHE A C 1
ATOM 839 O O . PHE A 1 106 ? 16.650 9.660 -2.215 1.00 81.88 106 PHE A O 1
ATOM 846 N N . THR A 1 107 ? 14.785 10.223 -3.338 1.00 81.31 107 THR A N 1
ATOM 847 C CA . THR A 1 107 ? 13.842 9.771 -2.306 1.00 81.31 107 THR A CA 1
ATOM 848 C C . THR A 1 107 ? 13.634 8.254 -2.335 1.00 81.31 107 THR A C 1
ATOM 850 O O . THR A 1 107 ? 13.699 7.585 -1.299 1.00 81.31 107 THR A O 1
ATOM 853 N N . PHE A 1 108 ? 13.439 7.689 -3.528 1.00 85.19 108 PHE A N 1
ATOM 854 C CA . PHE A 1 108 ? 12.972 6.311 -3.718 1.00 85.19 108 PHE A CA 1
ATOM 855 C C . PHE A 1 108 ? 14.021 5.388 -4.346 1.00 85.19 108 PHE A C 1
ATOM 857 O O . PHE A 1 108 ? 14.010 4.185 -4.086 1.00 85.19 108 PHE A O 1
ATOM 864 N N . GLY A 1 109 ? 14.982 5.933 -5.093 1.00 89.38 109 GLY A N 1
ATOM 865 C CA . GLY A 1 109 ? 16.127 5.183 -5.610 1.00 89.38 109 GLY A CA 1
ATOM 866 C C . GLY A 1 109 ? 16.444 5.473 -7.073 1.00 89.38 109 GLY A C 1
ATOM 867 O O . GLY A 1 109 ? 15.613 5.969 -7.826 1.00 89.38 109 GLY A O 1
ATOM 868 N N . ARG A 1 110 ? 17.683 5.170 -7.468 1.00 91.50 110 ARG A N 1
ATOM 869 C CA . ARG A 1 110 ? 18.275 5.590 -8.752 1.00 91.50 110 ARG A CA 1
ATOM 870 C C . ARG A 1 110 ? 18.024 4.625 -9.912 1.00 91.50 110 ARG A C 1
ATOM 872 O O . ARG A 1 110 ? 18.368 4.946 -11.043 1.00 91.50 110 ARG A O 1
ATOM 879 N N . TYR A 1 111 ? 17.446 3.466 -9.630 1.00 94.50 111 TYR A N 1
ATOM 880 C CA . TYR A 1 111 ? 17.058 2.470 -10.622 1.00 94.50 111 TYR A CA 1
ATOM 881 C C . TYR A 1 111 ? 15.541 2.381 -10.674 1.00 94.50 111 TYR A C 1
ATOM 883 O O . TYR A 1 111 ? 14.860 2.741 -9.713 1.00 94.50 111 TYR A O 1
ATOM 891 N N . GLY A 1 112 ? 14.990 1.859 -11.762 1.00 94.69 112 GLY A N 1
ATOM 892 C CA . GLY A 1 112 ? 13.561 1.598 -11.782 1.00 94.69 112 GLY A CA 1
ATOM 893 C C . GLY A 1 112 ? 13.045 0.947 -13.044 1.00 94.69 112 GLY A C 1
ATOM 894 O O . GLY A 1 112 ? 13.735 0.879 -14.058 1.00 94.69 112 GLY A O 1
ATOM 895 N N . VAL A 1 113 ? 11.812 0.468 -12.960 1.00 95.94 113 VAL A N 1
ATOM 896 C CA . VAL A 1 113 ? 11.084 -0.113 -14.087 1.00 95.94 113 VAL A CA 1
ATOM 897 C C . VAL A 1 113 ? 9.797 0.663 -14.277 1.00 95.94 113 VAL A C 1
ATOM 899 O O . VAL A 1 113 ? 9.055 0.885 -13.321 1.00 95.94 113 VAL A O 1
ATOM 902 N N . VAL A 1 114 ? 9.545 1.080 -15.511 1.00 94.81 114 VAL A N 1
ATOM 903 C CA . VAL A 1 114 ? 8.279 1.680 -15.919 1.00 94.81 114 VAL A CA 1
ATOM 904 C C . VAL A 1 114 ? 7.417 0.586 -16.518 1.00 94.81 114 VAL A C 1
ATOM 906 O O . VAL A 1 114 ? 7.820 -0.055 -17.489 1.00 94.81 114 VAL A O 1
ATOM 909 N N . VAL A 1 115 ? 6.254 0.355 -15.917 1.00 96.00 115 VAL A N 1
ATOM 910 C CA . VAL A 1 115 ? 5.328 -0.704 -16.330 1.00 96.00 115 VAL A CA 1
ATOM 911 C C . VAL A 1 115 ? 4.157 -0.145 -17.125 1.00 96.00 115 VAL A C 1
ATOM 913 O O . VAL A 1 115 ? 3.740 1.000 -16.931 1.00 96.00 115 VAL A O 1
ATOM 916 N N . SER A 1 116 ? 3.586 -0.985 -17.984 1.00 94.25 116 SER A N 1
ATOM 917 C CA . SER A 1 116 ? 2.391 -0.634 -18.737 1.00 94.25 116 SER A CA 1
ATOM 918 C C . SER A 1 116 ? 1.195 -0.459 -17.806 1.00 94.25 116 SER A C 1
ATOM 920 O O . SER A 1 116 ? 0.997 -1.212 -16.846 1.00 94.25 116 SER A O 1
ATOM 922 N N . ARG A 1 117 ? 0.328 0.501 -18.143 1.00 93.31 117 ARG A N 1
ATOM 923 C CA . ARG A 1 117 ? -0.952 0.689 -17.441 1.00 93.31 117 ARG A CA 1
ATOM 924 C C . ARG A 1 117 ? -1.762 -0.605 -17.382 1.00 93.31 117 ARG A C 1
ATOM 926 O O . ARG A 1 117 ? -2.346 -0.934 -16.357 1.00 93.31 117 ARG A O 1
ATOM 933 N N . SER A 1 118 ? -1.777 -1.333 -18.498 1.00 95.06 118 SER A N 1
ATOM 934 C CA . SER A 1 118 ? -2.556 -2.559 -18.634 1.00 95.06 118 SER A CA 1
ATOM 935 C C . SER A 1 118 ? -2.075 -3.651 -17.679 1.00 95.06 118 SER A C 1
ATOM 937 O O . SER A 1 118 ? -2.895 -4.360 -17.106 1.00 95.06 118 SER A O 1
ATOM 939 N N . TRP A 1 119 ? -0.762 -3.771 -17.460 1.00 96.19 119 TRP A N 1
ATOM 940 C CA . TRP A 1 119 ? -0.218 -4.703 -16.479 1.00 96.19 119 TRP A CA 1
ATOM 941 C C . TRP A 1 119 ? -0.553 -4.262 -15.060 1.00 96.19 119 TRP A C 1
ATOM 943 O O . TRP A 1 119 ? -0.999 -5.089 -14.270 1.00 96.19 119 TRP A O 1
ATOM 953 N N . LEU A 1 120 ? -0.406 -2.970 -14.757 1.00 96.12 120 LEU A N 1
ATOM 954 C CA . LEU A 1 120 ? -0.721 -2.428 -13.436 1.00 96.12 120 LEU A CA 1
ATOM 955 C C . LEU A 1 120 ? -2.181 -2.722 -13.052 1.00 96.12 120 LEU A C 1
ATOM 957 O O . LEU A 1 120 ? -2.431 -3.332 -12.015 1.00 96.12 120 LEU A O 1
ATOM 961 N N . GLU A 1 121 ? -3.135 -2.383 -13.922 1.00 95.00 121 GLU A N 1
ATOM 962 C CA . GLU A 1 121 ? -4.571 -2.590 -13.681 1.00 95.00 121 GLU A CA 1
ATOM 963 C C . GLU A 1 121 ? -4.941 -4.083 -13.601 1.00 95.00 121 GLU A C 1
ATOM 965 O O . GLU A 1 121 ? -5.678 -4.488 -12.702 1.00 95.00 121 GLU A O 1
ATOM 970 N N . ARG A 1 122 ? -4.387 -4.941 -14.478 1.00 96.62 122 ARG A N 1
ATOM 971 C CA . ARG A 1 122 ? -4.625 -6.402 -14.432 1.00 96.62 122 ARG A CA 1
ATOM 972 C C . ARG A 1 122 ? -4.138 -7.052 -13.137 1.00 96.62 122 ARG A C 1
ATOM 974 O O . ARG A 1 122 ? -4.650 -8.104 -12.766 1.00 96.62 122 ARG A O 1
ATOM 981 N N . ASN A 1 123 ? -3.159 -6.446 -12.470 1.00 96.25 123 ASN A N 1
ATOM 982 C CA . ASN A 1 123 ? -2.625 -6.926 -11.200 1.00 96.25 123 ASN A CA 1
ATOM 983 C C . ASN A 1 123 ? -3.235 -6.219 -9.979 1.00 96.25 123 ASN A C 1
ATOM 985 O O . ASN A 1 123 ? -2.731 -6.390 -8.873 1.00 96.25 123 ASN A O 1
ATOM 989 N N . GLY A 1 124 ? -4.317 -5.453 -10.154 1.00 94.56 124 GLY A N 1
ATOM 990 C CA . GLY A 1 124 ? -5.009 -4.783 -9.050 1.00 94.56 124 GLY A CA 1
ATOM 991 C C . GLY A 1 124 ? -4.301 -3.527 -8.544 1.00 94.56 124 GLY A C 1
ATOM 992 O O . GLY A 1 124 ? -4.509 -3.132 -7.401 1.00 94.56 124 GLY A O 1
ATOM 993 N N . GLY A 1 125 ? -3.447 -2.918 -9.368 1.00 94.94 125 GLY A N 1
ATOM 994 C CA . GLY A 1 125 ? -2.866 -1.620 -9.067 1.00 94.94 125 GLY A CA 1
ATOM 995 C C . GLY A 1 125 ? -3.926 -0.529 -9.107 1.00 94.94 125 GLY A C 1
ATOM 996 O O . GLY A 1 125 ? -4.636 -0.398 -10.104 1.00 94.94 125 GLY A O 1
ATOM 997 N N . ASP A 1 126 ? -4.002 0.267 -8.044 1.00 93.94 126 ASP A N 1
ATOM 998 C CA . ASP A 1 126 ? -4.950 1.376 -7.931 1.00 93.94 126 ASP A CA 1
ATOM 999 C C . ASP A 1 126 ? -4.284 2.627 -7.346 1.00 93.94 126 ASP A C 1
ATOM 1001 O O . ASP A 1 126 ? -3.187 2.577 -6.779 1.00 93.94 126 ASP A O 1
ATOM 1005 N N . ARG A 1 127 ? -4.942 3.770 -7.520 1.00 91.62 127 ARG A N 1
ATOM 1006 C CA . ARG A 1 127 ? -4.492 5.073 -7.038 1.00 91.62 127 ARG A CA 1
ATOM 1007 C C . ARG A 1 127 ? -4.602 5.168 -5.530 1.00 91.62 127 ARG A C 1
ATOM 1009 O O . ARG A 1 127 ? -5.623 4.827 -4.938 1.00 91.62 127 ARG A O 1
ATOM 1016 N N . VAL A 1 128 ? -3.580 5.761 -4.930 1.00 91.94 128 VAL A N 1
ATOM 1017 C CA . VAL A 1 128 ? -3.598 6.105 -3.512 1.00 91.94 128 VAL A CA 1
ATOM 1018 C C . VAL A 1 128 ? -4.447 7.348 -3.284 1.00 91.94 128 VAL A C 1
ATOM 1020 O O . VAL A 1 128 ? -4.296 8.375 -3.954 1.00 91.94 128 VAL A O 1
ATOM 1023 N N . LEU A 1 129 ? -5.343 7.268 -2.304 1.00 88.56 129 LEU A N 1
ATOM 1024 C CA . LEU A 1 129 ? -6.171 8.382 -1.879 1.00 88.56 129 LEU A CA 1
ATOM 1025 C C . LEU A 1 129 ? -5.494 9.138 -0.729 1.00 88.56 129 LEU A C 1
ATOM 1027 O O . LEU A 1 129 ? -5.357 8.632 0.384 1.00 88.56 129 LEU A O 1
ATOM 1031 N N . TYR A 1 130 ? -5.122 10.391 -0.995 1.00 87.56 130 TYR A N 1
ATOM 1032 C CA . TYR A 1 130 ? -4.458 11.257 -0.022 1.00 87.56 130 TYR A CA 1
ATOM 1033 C C . TYR A 1 130 ? -5.458 12.043 0.833 1.00 87.56 130 TYR A C 1
ATOM 1035 O O . TYR A 1 130 ? -6.138 12.965 0.361 1.00 87.56 130 TYR A O 1
ATOM 1043 N N . VAL A 1 131 ? -5.511 11.730 2.125 1.00 85.06 131 VAL A N 1
ATOM 1044 C CA . VAL A 1 131 ? -6.421 12.353 3.094 1.00 85.06 131 VAL A CA 1
ATOM 1045 C C . VAL A 1 131 ? -5.657 13.307 4.005 1.00 85.06 131 VAL A C 1
ATOM 1047 O O . VAL A 1 131 ? -4.644 12.953 4.595 1.00 85.06 131 VAL A O 1
ATOM 1050 N N . GLY A 1 132 ? -6.135 14.546 4.140 1.00 83.69 132 GLY A N 1
ATOM 1051 C CA . GLY A 1 132 ? -5.567 15.482 5.118 1.00 83.69 132 GLY A CA 1
ATOM 1052 C C . GLY A 1 132 ? -5.996 15.104 6.534 1.00 83.69 132 GLY A C 1
ATOM 1053 O O . GLY A 1 132 ? -7.178 14.820 6.727 1.00 83.69 132 GLY A O 1
ATOM 1054 N N . GLU A 1 133 ? -5.077 15.152 7.499 1.00 76.06 133 GLU A N 1
ATOM 1055 C CA . GLU A 1 133 ? -5.275 14.690 8.886 1.00 76.06 133 GLU A CA 1
ATOM 1056 C C . GLU A 1 133 ? -6.558 15.255 9.513 1.00 76.06 133 GLU A C 1
ATOM 1058 O O . GLU A 1 133 ? -7.377 14.489 10.007 1.00 76.06 133 GLU A O 1
ATOM 1063 N N . ASN A 1 134 ? -6.833 16.548 9.305 1.00 74.56 134 ASN A N 1
ATOM 1064 C CA . ASN A 1 134 ? -8.013 17.237 9.847 1.00 74.56 134 ASN A CA 1
ATOM 1065 C C . ASN A 1 134 ? -9.129 17.483 8.818 1.00 74.56 134 ASN A C 1
ATOM 1067 O O . ASN A 1 134 ? -10.022 18.303 9.033 1.00 74.56 134 ASN A O 1
ATOM 1071 N N . SER A 1 135 ? -9.086 16.803 7.671 1.00 84.88 135 SER A N 1
ATOM 1072 C CA . SER A 1 135 ? -10.142 16.932 6.664 1.00 84.88 135 SER A CA 1
ATOM 1073 C C . SER A 1 135 ? -11.439 16.264 7.125 1.00 84.88 135 SER A C 1
ATOM 1075 O O . SER A 1 135 ? -11.420 15.251 7.820 1.00 84.88 135 SER A O 1
ATOM 1077 N N . GLU A 1 136 ? -12.581 16.782 6.672 1.00 87.06 136 GLU A N 1
ATOM 1078 C CA . GLU A 1 136 ? -13.889 16.172 6.945 1.00 87.06 136 GLU A CA 1
ATOM 1079 C C . GLU A 1 136 ? -13.945 14.701 6.494 1.00 87.06 136 GLU A C 1
ATOM 1081 O O . GLU A 1 136 ? -14.519 13.857 7.181 1.00 87.06 136 GLU A O 1
ATOM 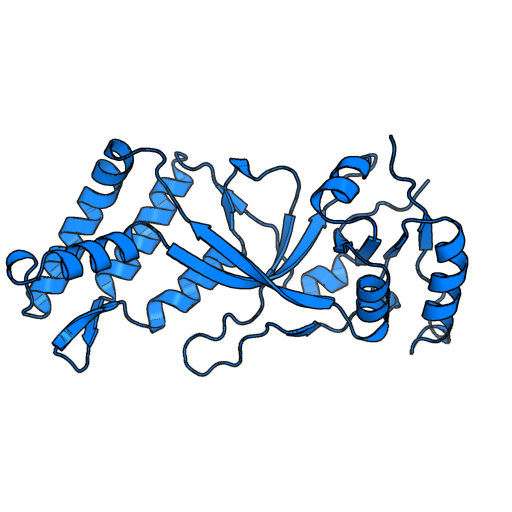1086 N N . LEU A 1 137 ? -13.288 14.367 5.376 1.00 86.38 137 LEU A N 1
ATOM 1087 C CA . LEU A 1 137 ? -13.170 12.985 4.913 1.00 86.38 137 LEU A CA 1
ATOM 1088 C C . LEU A 1 137 ? -12.405 12.112 5.917 1.00 86.38 137 LEU A C 1
ATOM 1090 O O . LEU A 1 137 ? -12.877 11.027 6.237 1.00 86.38 137 LEU A O 1
ATOM 1094 N N . SER A 1 138 ? -11.282 12.600 6.456 1.00 85.38 138 SER A N 1
ATOM 1095 C CA . SER A 1 138 ? -10.545 11.913 7.526 1.00 85.38 138 SER A CA 1
ATOM 1096 C C . SER A 1 138 ? -11.460 11.646 8.717 1.00 85.38 138 SER A C 1
ATOM 1098 O O . SER A 1 138 ? -11.685 10.510 9.115 1.00 85.38 138 SER A O 1
ATOM 1100 N N . ARG A 1 139 ? -12.122 12.682 9.231 1.00 85.75 139 ARG A N 1
ATOM 1101 C CA . ARG A 1 139 ? -12.995 12.550 10.405 1.00 85.75 139 ARG A CA 1
ATOM 1102 C C . ARG A 1 139 ? -14.117 11.529 10.188 1.00 85.75 139 ARG A C 1
ATOM 1104 O O . ARG A 1 139 ? -14.441 10.766 11.099 1.00 85.75 139 ARG A O 1
ATOM 1111 N N . ARG A 1 140 ? -14.690 11.468 8.981 1.00 87.94 140 ARG A N 1
ATOM 1112 C CA . ARG A 1 140 ? -15.693 10.457 8.606 1.00 87.94 140 ARG A CA 1
ATOM 1113 C C . ARG A 1 140 ? -15.109 9.051 8.521 1.00 87.94 140 ARG A C 1
ATOM 1115 O O . ARG A 1 140 ? -15.709 8.135 9.077 1.00 87.94 140 ARG A O 1
ATOM 1122 N N . LEU A 1 141 ? -13.961 8.883 7.866 1.00 87.38 141 LEU A N 1
ATOM 1123 C CA . LEU A 1 141 ? -13.287 7.586 7.743 1.00 87.38 141 LEU A CA 1
ATOM 1124 C C . LEU A 1 141 ? -12.898 7.040 9.113 1.00 87.38 141 LEU A C 1
ATOM 1126 O O . LEU A 1 141 ? -13.206 5.888 9.414 1.00 87.38 141 LEU A O 1
ATOM 1130 N N . TYR A 1 142 ? -12.347 7.890 9.979 1.00 87.81 142 TYR A N 1
ATOM 1131 C CA . TYR A 1 142 ? -12.117 7.547 11.373 1.00 87.81 142 TYR A CA 1
ATOM 1132 C C . TYR A 1 142 ? -13.384 7.046 12.047 1.00 87.81 142 TYR A C 1
ATOM 1134 O O . TYR A 1 142 ? -13.378 5.938 12.563 1.00 87.81 142 TYR A O 1
ATOM 1142 N N . ARG A 1 143 ? -14.482 7.812 12.018 1.00 88.25 143 ARG A N 1
ATOM 1143 C CA . ARG A 1 143 ? -15.732 7.405 12.678 1.00 88.25 143 ARG A CA 1
ATOM 1144 C C . ARG A 1 143 ? -16.219 6.045 12.181 1.00 88.25 143 ARG A C 1
ATOM 1146 O O . ARG A 1 143 ? -16.605 5.224 13.002 1.00 88.25 143 ARG A O 1
ATOM 1153 N N . VAL A 1 144 ? -16.154 5.778 10.876 1.00 89.81 144 VAL A N 1
ATOM 1154 C CA . VAL A 1 144 ? -16.537 4.476 10.304 1.00 89.81 144 VAL A CA 1
ATOM 1155 C C . VAL A 1 144 ? -15.651 3.350 10.842 1.00 89.81 144 VAL A C 1
ATOM 1157 O O . VAL A 1 144 ? -16.172 2.376 11.386 1.00 89.81 144 VAL A O 1
ATOM 1160 N N . ILE A 1 145 ? -14.326 3.498 10.746 1.00 89.94 145 ILE A N 1
ATOM 1161 C CA . ILE A 1 145 ? -13.349 2.498 11.207 1.00 89.94 145 ILE A CA 1
ATOM 1162 C C . ILE A 1 145 ? -13.486 2.264 12.716 1.00 89.94 145 ILE A C 1
ATOM 1164 O O . ILE A 1 145 ? -13.583 1.130 13.174 1.00 89.94 145 ILE A O 1
ATOM 1168 N N . ALA A 1 146 ? -13.536 3.342 13.490 1.00 89.88 146 ALA A N 1
ATOM 1169 C CA . ALA A 1 146 ? -13.587 3.352 14.942 1.00 89.88 146 ALA A CA 1
ATOM 1170 C C . ALA A 1 146 ? -14.901 2.752 15.473 1.00 89.88 146 ALA A C 1
ATOM 1172 O O . ALA A 1 146 ? -14.880 1.930 16.391 1.00 89.88 146 ALA A O 1
ATOM 1173 N N . THR A 1 147 ? -16.044 3.090 14.864 1.00 90.88 147 THR A N 1
ATOM 1174 C CA . THR A 1 147 ? -17.341 2.471 15.175 1.00 90.88 147 THR A CA 1
ATOM 1175 C C . THR A 1 147 ? -17.343 0.985 14.833 1.00 90.88 147 THR A C 1
ATOM 1177 O O . THR A 1 147 ? -17.803 0.180 15.645 1.00 90.88 147 THR A O 1
ATOM 1180 N N . PHE A 1 148 ? -16.802 0.600 13.675 1.00 91.00 148 PHE A N 1
ATOM 1181 C CA . PHE A 1 148 ? -16.676 -0.805 13.297 1.00 91.00 148 PHE A CA 1
ATOM 1182 C C . PHE A 1 148 ? -15.806 -1.571 14.306 1.00 91.00 148 PHE A C 1
ATOM 1184 O O . PHE A 1 148 ? -16.263 -2.558 14.888 1.00 91.00 148 PHE A O 1
ATOM 1191 N N . MET A 1 149 ? -14.618 -1.056 14.633 1.00 90.31 149 MET A N 1
ATOM 1192 C CA . MET A 1 149 ? -13.729 -1.621 15.653 1.00 90.31 149 MET A CA 1
ATOM 1193 C C . MET A 1 149 ? -14.432 -1.774 17.004 1.00 90.31 149 MET A C 1
ATOM 1195 O O . MET A 1 149 ? -14.465 -2.876 17.550 1.00 90.31 149 MET A O 1
ATOM 1199 N N . ALA A 1 150 ? -15.080 -0.720 17.505 1.00 91.81 150 ALA A N 1
ATOM 1200 C CA . ALA A 1 150 ? -15.826 -0.766 18.761 1.00 91.81 150 ALA A CA 1
ATOM 1201 C C . ALA A 1 150 ? -16.952 -1.816 18.739 1.00 91.81 150 ALA A C 1
ATOM 1203 O O . ALA A 1 150 ? -17.125 -2.550 19.710 1.00 91.81 150 ALA A O 1
ATOM 1204 N N . SER A 1 151 ? -17.690 -1.932 17.629 1.00 90.31 151 SER A N 1
ATOM 1205 C CA . SER A 1 151 ? -18.801 -2.889 17.489 1.00 90.31 151 SER A CA 1
ATOM 1206 C C . SER A 1 151 ? -18.349 -4.352 17.482 1.00 90.31 151 SER A C 1
ATOM 1208 O O . SER A 1 151 ? -19.095 -5.244 17.886 1.00 90.31 151 SER A O 1
ATOM 1210 N N . THR A 1 152 ? -17.108 -4.593 17.066 1.00 91.19 152 THR A N 1
ATOM 1211 C CA . THR A 1 152 ? -16.541 -5.935 16.905 1.00 91.19 152 THR A CA 1
ATOM 1212 C C . THR A 1 152 ? -15.740 -6.414 18.112 1.00 91.19 152 THR A C 1
ATOM 1214 O O . THR A 1 152 ? -15.146 -7.490 18.069 1.00 91.19 152 THR A O 1
ATOM 1217 N N . VAL A 1 153 ? -15.727 -5.654 19.210 1.00 93.62 153 VAL A N 1
ATOM 1218 C CA . VAL A 1 153 ? -15.151 -6.130 20.470 1.00 93.62 153 VAL A CA 1
ATOM 1219 C C . VAL A 1 153 ? -15.893 -7.387 20.931 1.00 93.62 153 VAL A C 1
ATOM 1221 O O . VAL A 1 153 ? -17.128 -7.464 20.877 1.00 93.62 153 VAL A O 1
ATOM 1224 N N . LEU A 1 154 ? -15.127 -8.376 21.377 1.00 94.50 154 LEU A N 1
ATOM 1225 C CA . LEU A 1 154 ? -15.578 -9.665 21.900 1.00 94.50 154 LEU A CA 1
ATOM 1226 C C . LEU A 1 154 ? -14.757 -10.040 23.137 1.00 94.50 154 LEU A C 1
ATOM 1228 O O . LEU A 1 154 ? -13.777 -9.368 23.444 1.00 94.50 154 LEU A O 1
ATOM 1232 N N . LEU A 1 155 ? -15.150 -11.086 23.861 1.00 94.75 155 LEU A N 1
ATOM 1233 C CA . LEU A 1 155 ? -14.352 -11.602 24.976 1.00 94.75 155 LEU A CA 1
ATOM 1234 C C . LEU A 1 155 ? -13.358 -12.650 24.468 1.00 94.75 155 LEU A C 1
ATOM 1236 O O . LEU A 1 155 ? -13.749 -13.578 23.759 1.00 94.75 155 LEU A O 1
ATOM 1240 N N . GLY A 1 156 ? -12.086 -12.478 24.820 1.00 91.06 156 GLY A N 1
ATOM 1241 C CA . GLY A 1 156 ? -11.030 -13.456 24.587 1.00 91.06 156 GLY A CA 1
ATOM 1242 C C . GLY A 1 156 ? -11.186 -14.701 25.463 1.00 91.06 156 GLY A C 1
ATOM 1243 O O . GLY A 1 156 ? -12.095 -14.801 26.288 1.00 91.06 156 GLY A O 1
ATOM 1244 N N . GLN A 1 157 ? -10.275 -15.663 25.297 1.00 88.44 157 GLN A N 1
ATOM 1245 C CA . GLN A 1 157 ? -10.271 -16.904 26.090 1.00 88.44 157 GLN A CA 1
ATOM 1246 C C . GLN A 1 157 ? -10.025 -16.659 27.587 1.00 88.44 157 GLN A C 1
ATOM 1248 O O . GLN A 1 157 ? -10.501 -17.418 28.424 1.00 88.44 157 GLN A O 1
ATOM 1253 N N . ASP A 1 158 ? -9.316 -15.584 27.917 1.00 90.81 158 ASP A N 1
ATOM 1254 C CA . ASP A 1 158 ? -9.077 -15.085 29.274 1.00 90.81 158 ASP A CA 1
ATOM 1255 C C . ASP A 1 158 ? -10.256 -14.265 29.834 1.00 90.81 158 ASP A C 1
ATOM 1257 O O . ASP A 1 158 ? -10.208 -13.785 30.966 1.00 90.81 158 ASP A O 1
ATOM 1261 N N . GLY A 1 159 ? -11.330 -14.101 29.055 1.00 91.62 159 GLY A N 1
ATOM 1262 C CA . GLY A 1 159 ? -12.478 -13.275 29.405 1.00 91.62 159 GLY A CA 1
ATOM 1263 C C . GLY A 1 159 ? -12.214 -11.774 29.291 1.00 91.62 159 GLY A C 1
ATOM 1264 O O . GLY A 1 159 ? -13.068 -10.989 29.711 1.00 91.62 159 GLY A O 1
ATOM 1265 N N . GLU A 1 160 ? -11.074 -11.349 28.737 1.00 93.62 160 GLU A N 1
ATOM 1266 C CA . GLU A 1 160 ? -10.779 -9.933 28.538 1.00 93.62 160 GLU A CA 1
ATOM 1267 C C . GLU A 1 160 ? -11.329 -9.424 27.201 1.00 93.62 160 GLU A C 1
ATOM 1269 O O . GLU A 1 160 ? -11.302 -10.141 26.197 1.00 93.62 160 GLU A O 1
ATOM 1274 N N . PRO A 1 161 ? -11.854 -8.185 27.138 1.00 94.44 161 PRO A N 1
ATOM 1275 C CA . PRO A 1 161 ? -12.403 -7.667 25.894 1.00 94.44 161 PRO A CA 1
ATOM 1276 C C . PRO A 1 161 ? -11.287 -7.430 24.886 1.00 94.44 161 PRO A C 1
ATOM 1278 O O . PRO A 1 161 ? -10.412 -6.619 25.164 1.00 94.44 161 PRO A O 1
ATOM 1281 N N . VAL A 1 162 ? -11.330 -8.050 23.712 1.00 92.56 162 VAL A N 1
ATOM 1282 C CA . VAL A 1 162 ? -10.366 -7.888 22.613 1.00 92.56 162 VAL A CA 1
ATOM 1283 C C . VAL A 1 162 ? -11.081 -7.471 21.330 1.00 92.56 162 VAL A C 1
ATOM 1285 O O . VAL A 1 162 ? -12.266 -7.750 21.147 1.00 92.56 162 VAL A O 1
ATOM 1288 N N . PHE A 1 163 ? -10.377 -6.787 20.427 1.00 90.00 163 PHE A N 1
ATOM 1289 C CA . PHE A 1 163 ? -10.915 -6.518 19.095 1.00 90.00 163 PHE A CA 1
ATOM 1290 C C . PHE A 1 163 ? -11.024 -7.816 18.311 1.00 90.00 163 PHE A C 1
ATOM 1292 O O . PHE A 1 163 ? -10.098 -8.631 18.335 1.00 90.00 163 PHE A O 1
ATOM 1299 N N . SER A 1 164 ? -12.135 -7.991 17.592 1.00 88.31 164 SER A N 1
ATOM 1300 C CA . SER A 1 164 ? -12.246 -9.116 16.680 1.00 88.31 164 SER A CA 1
ATOM 1301 C C . SER A 1 164 ? -11.117 -9.067 15.668 1.00 88.31 164 SER A C 1
ATOM 1303 O O . SER A 1 164 ? -10.882 -8.091 14.956 1.00 88.31 164 SER A O 1
ATOM 1305 N N . HIS A 1 165 ? -10.453 -10.200 15.578 1.00 82.94 165 HIS A N 1
ATOM 1306 C CA . HIS A 1 165 ? -9.479 -10.512 14.564 1.00 82.94 165 HIS A CA 1
ATOM 1307 C C . HIS A 1 165 ? -10.017 -10.255 13.145 1.00 82.94 165 HIS A C 1
ATOM 1309 O O . HIS A 1 165 ? -9.305 -9.679 12.322 1.00 82.94 165 HIS A O 1
ATOM 1315 N N . HIS A 1 166 ? -11.289 -10.557 12.880 1.00 84.19 166 HIS A N 1
ATOM 1316 C CA . HIS A 1 166 ? -11.913 -10.354 11.568 1.00 84.19 166 HIS A CA 1
ATOM 1317 C C . HIS A 1 166 ? -12.087 -8.882 11.169 1.00 84.19 166 HIS A C 1
ATOM 1319 O O . HIS A 1 166 ? -12.379 -8.604 10.009 1.00 84.19 166 HIS A O 1
ATOM 1325 N N . SER A 1 167 ? -11.891 -7.941 12.094 1.00 84.00 167 SER A N 1
ATOM 1326 C CA . SER A 1 167 ? -12.062 -6.512 11.826 1.00 84.00 167 SER A CA 1
ATOM 1327 C C . SER A 1 167 ? -10.836 -5.870 11.195 1.00 84.00 167 SER A C 1
ATOM 1329 O O . SER A 1 167 ? -10.966 -4.906 10.450 1.00 84.00 167 SER A O 1
ATOM 1331 N N . PHE A 1 168 ? -9.643 -6.403 11.461 1.00 84.62 168 PHE A N 1
ATOM 1332 C CA . PHE A 1 168 ? -8.397 -5.826 10.955 1.00 84.62 168 PHE A CA 1
ATOM 1333 C C . PHE A 1 168 ? -8.225 -5.956 9.433 1.00 84.62 168 PHE A C 1
ATOM 1335 O O . PHE A 1 168 ? -7.881 -4.943 8.831 1.00 84.62 168 PHE A O 1
ATOM 1342 N N . PRO A 1 169 ? -8.481 -7.118 8.792 1.00 85.75 169 PRO A N 1
ATOM 1343 C CA . PRO A 1 169 ? -8.329 -7.282 7.344 1.00 85.75 169 PRO A CA 1
ATOM 1344 C C . PRO A 1 169 ? -9.003 -6.191 6.496 1.00 85.75 169 PRO A C 1
ATOM 1346 O O . PRO A 1 169 ? -8.277 -5.479 5.808 1.00 85.75 169 PRO A O 1
ATOM 1349 N N . PRO A 1 170 ? -10.327 -5.934 6.602 1.00 86.94 170 PRO A N 1
ATOM 1350 C CA . PRO A 1 170 ? -10.972 -4.923 5.760 1.00 86.94 170 PRO A CA 1
ATOM 1351 C C . PRO A 1 170 ? -10.475 -3.497 6.040 1.00 86.94 170 PRO A C 1
ATOM 1353 O O . PRO A 1 170 ? -10.517 -2.645 5.156 1.00 86.94 170 PRO A O 1
ATOM 1356 N N . ILE A 1 171 ? -9.999 -3.217 7.260 1.00 88.12 171 ILE A N 1
ATOM 1357 C CA . ILE A 1 171 ? -9.408 -1.915 7.582 1.00 88.12 171 ILE A CA 1
ATOM 1358 C C . ILE A 1 171 ? -8.029 -1.798 6.937 1.00 88.12 171 ILE A C 1
ATOM 1360 O O . ILE A 1 171 ? -7.739 -0.776 6.330 1.00 88.12 171 ILE A O 1
ATOM 1364 N N . LEU A 1 172 ? -7.186 -2.827 7.036 1.00 87.50 172 LEU A N 1
ATOM 1365 C CA . LEU A 1 172 ? -5.874 -2.831 6.392 1.00 87.50 172 LEU A CA 1
ATOM 1366 C C . LEU A 1 172 ? -6.007 -2.740 4.870 1.00 87.50 172 LEU A C 1
ATOM 1368 O O . LEU A 1 172 ? -5.295 -1.945 4.273 1.00 87.50 172 LEU A O 1
ATOM 1372 N N . ASP A 1 173 ? -6.951 -3.458 4.261 1.00 88.12 173 ASP A N 1
ATOM 1373 C CA . ASP A 1 173 ? -7.217 -3.371 2.819 1.00 88.12 173 ASP A CA 1
ATOM 1374 C C . ASP A 1 173 ? -7.593 -1.942 2.399 1.00 88.12 173 ASP A C 1
ATOM 1376 O O . ASP A 1 173 ? -7.081 -1.428 1.406 1.00 88.12 173 ASP A O 1
ATOM 1380 N N . LEU A 1 174 ? -8.427 -1.260 3.193 1.00 88.31 174 LEU A N 1
ATOM 1381 C CA . LEU A 1 174 ? -8.748 0.150 2.970 1.00 88.31 174 LEU A CA 1
ATOM 1382 C C . LEU A 1 174 ? -7.507 1.046 3.121 1.00 88.31 174 LEU A C 1
ATOM 1384 O O . LEU A 1 174 ? -7.255 1.905 2.277 1.00 88.31 174 LEU A O 1
ATOM 1388 N N . LEU A 1 175 ? -6.726 0.845 4.186 1.00 87.31 175 LEU A N 1
ATOM 1389 C CA . LEU A 1 175 ? -5.531 1.642 4.466 1.00 87.31 175 LEU A CA 1
ATOM 1390 C C . LEU A 1 175 ? -4.410 1.414 3.448 1.00 87.31 175 LEU A C 1
ATOM 1392 O O . LEU A 1 175 ? -3.608 2.317 3.231 1.00 87.31 175 LEU A O 1
ATOM 1396 N N . ALA A 1 176 ? -4.366 0.254 2.792 1.00 89.94 176 ALA A N 1
ATOM 1397 C CA . ALA A 1 176 ? -3.393 -0.034 1.747 1.00 89.94 176 ALA A CA 1
ATOM 1398 C C . ALA A 1 176 ? -3.486 0.974 0.593 1.00 89.94 176 ALA A C 1
ATOM 1400 O O . ALA A 1 176 ? -2.461 1.375 0.050 1.00 89.94 176 ALA A O 1
ATOM 1401 N N . CYS A 1 177 ? -4.691 1.456 0.280 1.00 89.19 177 CYS A N 1
ATOM 1402 C CA . CYS A 1 177 ? -4.945 2.425 -0.789 1.00 89.19 177 CYS A CA 1
ATOM 1403 C C . CYS A 1 177 ? -5.109 3.866 -0.279 1.00 89.19 177 CYS A C 1
ATOM 1405 O O . CYS A 1 177 ? -5.614 4.727 -1.001 1.00 89.19 177 CYS A O 1
ATOM 1407 N N . MET A 1 178 ? -4.699 4.154 0.957 1.00 88.56 178 MET A N 1
ATOM 1408 C CA . MET A 1 178 ? -4.788 5.485 1.551 1.00 88.56 178 MET A CA 1
ATOM 1409 C C . MET A 1 178 ? -3.433 5.977 2.050 1.00 88.56 178 MET A C 1
ATOM 1411 O O . MET A 1 178 ? -2.569 5.194 2.440 1.00 88.56 178 MET A O 1
ATOM 1415 N N . GLU A 1 179 ? -3.266 7.296 2.062 1.00 86.62 179 GLU A N 1
ATOM 1416 C CA . GLU A 1 179 ? -2.071 7.945 2.590 1.00 86.62 179 GLU A CA 1
ATOM 1417 C C . GLU A 1 179 ? -2.404 9.323 3.176 1.00 86.62 179 GLU A C 1
ATOM 1419 O O . GLU A 1 179 ? -3.410 9.950 2.822 1.00 86.62 179 GLU A O 1
ATOM 1424 N N . GLN A 1 180 ? -1.571 9.818 4.089 1.00 82.81 180 GLN A N 1
ATOM 1425 C CA . GLN A 1 180 ? -1.704 11.176 4.601 1.00 82.81 180 GLN A CA 1
ATOM 1426 C C . GLN A 1 180 ? -1.306 12.200 3.533 1.00 82.81 180 GLN A C 1
ATOM 1428 O O . GLN A 1 180 ? -0.292 12.071 2.854 1.00 82.81 180 GLN A O 1
ATOM 1433 N N . ARG A 1 181 ? -2.079 13.282 3.401 1.00 83.81 181 ARG A N 1
ATOM 1434 C CA . ARG A 1 181 ? -1.812 14.346 2.413 1.00 83.81 181 ARG A CA 1
ATOM 1435 C C . ARG A 1 181 ? -0.460 15.038 2.614 1.00 83.81 181 ARG A C 1
ATOM 1437 O O . ARG A 1 181 ? 0.095 15.544 1.648 1.00 83.81 181 ARG A O 1
ATOM 1444 N N . SER A 1 182 ? 0.069 15.066 3.833 1.00 79.44 182 SER A N 1
ATOM 1445 C CA . SER A 1 182 ? 1.427 15.550 4.127 1.00 79.44 182 SER A CA 1
ATOM 1446 C C . SER A 1 182 ? 2.506 14.780 3.357 1.00 79.44 182 SER A C 1
ATOM 1448 O O . SER A 1 182 ? 3.533 15.359 3.017 1.00 79.44 182 SER A O 1
ATOM 1450 N N . ASN A 1 183 ? 2.238 13.518 3.013 1.00 75.44 183 ASN A N 1
ATOM 1451 C CA . ASN A 1 183 ? 3.122 12.649 2.240 1.00 75.44 183 ASN A CA 1
ATOM 1452 C C . ASN A 1 183 ? 2.872 12.744 0.723 1.00 75.44 183 ASN A C 1
ATOM 1454 O O . ASN A 1 183 ? 3.469 11.990 -0.046 1.00 75.44 183 ASN A O 1
ATOM 1458 N N . LEU A 1 184 ? 2.004 13.660 0.264 1.00 75.81 184 LEU A N 1
ATOM 1459 C CA . LEU A 1 184 ? 1.743 13.897 -1.159 1.00 75.81 184 LEU A CA 1
ATOM 1460 C C . LEU A 1 184 ? 2.941 14.602 -1.811 1.00 75.81 184 LEU A C 1
ATOM 1462 O O . LEU A 1 184 ? 2.920 15.802 -2.081 1.00 75.81 184 LEU A O 1
ATOM 1466 N N . ALA A 1 185 ? 3.994 13.839 -2.081 1.00 65.88 185 ALA A N 1
ATOM 1467 C CA . ALA A 1 185 ? 5.074 14.257 -2.967 1.00 65.88 185 ALA A CA 1
ATOM 1468 C C . ALA A 1 185 ? 4.751 13.920 -4.438 1.00 65.88 185 ALA A C 1
ATOM 1470 O O . ALA A 1 185 ? 5.246 14.566 -5.373 1.00 65.88 185 ALA A O 1
ATOM 1471 N N . GLU A 1 186 ? 3.925 12.890 -4.658 1.00 71.88 186 GLU A N 1
ATOM 1472 C CA . GLU A 1 186 ? 3.779 12.193 -5.937 1.00 71.88 186 GLU A CA 1
ATOM 1473 C C . GLU A 1 186 ? 2.371 11.618 -6.147 1.00 71.88 186 GLU A C 1
ATOM 1475 O O . GLU A 1 186 ? 1.551 11.585 -5.235 1.00 71.88 186 GLU A O 1
ATOM 1480 N N . LEU A 1 187 ? 2.076 11.202 -7.382 1.00 86.06 187 LEU A N 1
ATOM 1481 C CA . LEU A 1 187 ? 0.842 10.495 -7.721 1.00 86.06 187 LEU A CA 1
ATOM 1482 C C . LEU A 1 187 ? 1.073 8.993 -7.523 1.00 86.06 187 LEU A C 1
ATOM 1484 O O . LEU A 1 187 ? 1.428 8.289 -8.466 1.00 86.06 187 LEU A O 1
ATOM 1488 N N . GLU A 1 188 ? 0.942 8.515 -6.289 1.00 90.88 188 GLU A N 1
ATOM 1489 C CA . GLU A 1 188 ? 1.229 7.119 -5.955 1.00 90.88 188 GLU A CA 1
ATOM 1490 C C . GLU A 1 188 ? 0.125 6.156 -6.417 1.00 90.88 188 GLU A C 1
ATOM 1492 O O . GLU A 1 188 ? -1.077 6.441 -6.353 1.00 90.88 188 GLU A O 1
ATOM 1497 N N . TRP A 1 189 ? 0.565 4.982 -6.854 1.00 94.12 189 TRP A N 1
ATOM 1498 C CA . TRP A 1 189 ? -0.243 3.807 -7.133 1.00 94.12 189 TRP A CA 1
ATOM 1499 C C . TRP A 1 189 ? 0.303 2.618 -6.347 1.00 94.12 189 TRP A C 1
ATOM 1501 O O . TRP A 1 189 ? 1.517 2.478 -6.191 1.00 94.12 189 TRP A O 1
ATOM 1511 N N . ARG A 1 190 ? -0.575 1.737 -5.873 1.00 95.06 190 ARG A N 1
ATOM 1512 C CA . ARG A 1 190 ? -0.186 0.564 -5.082 1.00 95.06 190 ARG A CA 1
ATOM 1513 C C . ARG A 1 190 ? -0.868 -0.687 -5.603 1.00 95.06 190 ARG A C 1
ATOM 1515 O O . ARG A 1 190 ? -2.046 -0.658 -5.941 1.00 95.06 190 ARG A O 1
ATOM 1522 N N . ILE A 1 191 ? -0.128 -1.790 -5.612 1.00 96.00 191 ILE A N 1
ATOM 1523 C CA . ILE A 1 191 ? -0.691 -3.140 -5.663 1.00 96.00 191 ILE A CA 1
ATOM 1524 C C . ILE A 1 191 ? -0.631 -3.693 -4.235 1.00 96.00 191 ILE A C 1
ATOM 1526 O O . ILE A 1 191 ? 0.472 -3.997 -3.764 1.00 96.00 191 ILE A O 1
ATOM 1530 N N . PRO A 1 192 ? -1.763 -3.807 -3.522 1.00 93.81 192 PRO A N 1
ATOM 1531 C CA . PRO A 1 192 ? -1.784 -4.399 -2.195 1.00 93.81 192 PRO A CA 1
ATOM 1532 C C . PRO A 1 192 ? -1.655 -5.923 -2.275 1.00 93.81 192 PRO A C 1
ATOM 1534 O O . PRO A 1 192 ? -2.325 -6.598 -3.053 1.00 93.81 192 PRO A O 1
ATOM 1537 N N . GLY A 1 193 ? -0.768 -6.480 -1.460 1.00 90.88 193 GLY A N 1
ATOM 1538 C CA . GLY A 1 193 ? -0.627 -7.914 -1.246 1.00 90.88 193 GLY A CA 1
ATOM 1539 C C . GLY A 1 193 ? -1.428 -8.384 -0.032 1.00 90.88 193 GLY A C 1
ATOM 1540 O O . GLY A 1 193 ? -1.889 -7.598 0.792 1.00 90.88 193 GLY A O 1
ATOM 1541 N N . HIS A 1 194 ? -1.552 -9.702 0.128 1.00 86.31 194 HIS A N 1
ATOM 1542 C CA . HIS A 1 194 ? -2.214 -10.270 1.302 1.00 86.31 194 HIS A CA 1
ATOM 1543 C C . HIS A 1 194 ? -1.448 -9.935 2.588 1.00 86.31 194 HIS A C 1
ATOM 1545 O O . HIS A 1 194 ? -0.296 -10.342 2.766 1.00 86.31 194 HIS A O 1
ATOM 1551 N N . HIS A 1 195 ? -2.115 -9.254 3.520 1.00 79.88 195 HIS A N 1
ATOM 1552 C CA . HIS A 1 195 ? -1.547 -8.823 4.801 1.00 79.88 195 HIS A CA 1
ATOM 1553 C C . HIS A 1 195 ? -1.224 -9.985 5.769 1.00 79.88 195 HIS A C 1
ATOM 1555 O O . HIS A 1 195 ? -0.534 -9.775 6.762 1.00 79.88 195 HIS A O 1
ATOM 1561 N N . GLY A 1 196 ? -1.689 -11.215 5.502 1.00 68.75 196 GLY A N 1
ATOM 1562 C CA . GLY A 1 196 ? -1.321 -12.421 6.264 1.00 68.75 196 GLY A CA 1
ATOM 1563 C C . GLY A 1 196 ? -1.895 -12.515 7.685 1.00 68.75 196 GLY A C 1
ATOM 1564 O O . GLY A 1 196 ? -1.373 -13.259 8.511 1.00 68.75 196 GLY A O 1
ATOM 1565 N N . PHE A 1 197 ? -2.963 -11.769 7.990 1.00 66.19 197 PHE A N 1
ATOM 1566 C CA . PHE A 1 197 ? -3.702 -11.961 9.245 1.00 66.19 197 PHE A CA 1
ATOM 1567 C C . PHE A 1 197 ? -4.620 -13.185 9.110 1.00 66.19 197 PHE A C 1
ATOM 1569 O O . PHE A 1 197 ? -5.260 -13.352 8.076 1.00 66.19 197 PHE A O 1
ATOM 1576 N N . HIS A 1 198 ? -4.700 -14.001 10.169 1.00 53.56 198 HIS A N 1
ATOM 1577 C CA . HIS A 1 198 ? -5.552 -15.202 10.296 1.00 53.56 198 HIS A CA 1
ATOM 1578 C C . HIS A 1 198 ? -5.223 -16.301 9.293 1.00 53.56 198 HIS A C 1
ATOM 1580 O O . HIS A 1 198 ? -5.956 -16.507 8.335 1.00 53.56 198 HIS A O 1
ATOM 1586 N N . SER A 1 199 ? -4.098 -16.984 9.534 1.00 48.81 199 SER A N 1
ATOM 1587 C CA . SER A 1 199 ? -3.616 -18.175 8.806 1.00 48.81 199 SER A CA 1
ATOM 1588 C C . SER A 1 199 ? -3.359 -18.024 7.298 1.00 48.81 199 SER A C 1
ATOM 1590 O O . SER A 1 199 ? -2.857 -18.962 6.678 1.00 48.81 199 SER A O 1
ATOM 1592 N N . GLY A 1 200 ? -3.607 -16.851 6.711 1.00 59.41 200 GLY A N 1
ATOM 1593 C CA . GLY A 1 200 ? -3.167 -16.513 5.361 1.00 59.41 200 GLY A CA 1
ATOM 1594 C C . GLY A 1 200 ? -1.651 -16.325 5.285 1.00 59.41 200 GLY A C 1
ATOM 1595 O O . GLY A 1 200 ? -1.037 -15.740 6.177 1.00 59.41 200 GLY A O 1
ATOM 1596 N N . GLN A 1 201 ? -1.031 -16.790 4.200 1.00 71.06 201 GLN A N 1
ATOM 1597 C CA . GLN A 1 201 ? 0.378 -16.495 3.950 1.00 71.06 201 GLN A CA 1
ATOM 1598 C C . GLN A 1 201 ? 0.523 -15.029 3.560 1.00 71.06 201 GLN A C 1
ATOM 1600 O O . GLN A 1 201 ? -0.032 -14.567 2.560 1.00 71.06 201 GLN A O 1
ATOM 1605 N N . ARG A 1 202 ? 1.274 -14.295 4.379 1.00 82.94 202 ARG A N 1
ATOM 1606 C CA . ARG A 1 202 ? 1.645 -12.919 4.087 1.00 82.94 202 ARG A CA 1
ATOM 1607 C C . ARG A 1 202 ? 2.411 -12.871 2.770 1.00 82.94 202 ARG A C 1
ATOM 1609 O O . ARG A 1 202 ? 3.345 -13.642 2.574 1.00 82.94 202 ARG A O 1
ATOM 1616 N N . ALA A 1 203 ? 2.025 -11.960 1.884 1.00 83.31 203 ALA A N 1
ATOM 1617 C CA . ALA A 1 203 ? 2.613 -11.884 0.551 1.00 83.31 203 ALA A CA 1
ATOM 1618 C C . ALA A 1 203 ? 4.044 -11.314 0.530 1.00 83.31 203 ALA A C 1
ATOM 1620 O O . ALA A 1 203 ? 4.655 -11.303 -0.529 1.00 83.31 203 ALA A O 1
ATOM 1621 N N . THR A 1 204 ? 4.600 -10.841 1.649 1.00 87.12 204 THR A N 1
ATOM 1622 C CA . THR A 1 204 ? 5.968 -10.299 1.705 1.00 87.12 204 THR A CA 1
ATOM 1623 C C . THR A 1 204 ? 6.979 -11.287 1.130 1.00 87.12 204 THR A C 1
ATOM 1625 O O . THR A 1 204 ? 6.963 -12.468 1.471 1.00 87.12 204 THR A O 1
ATOM 1628 N N . GLY A 1 205 ? 7.861 -10.813 0.252 1.00 90.31 205 GLY A N 1
ATOM 1629 C CA . GLY A 1 205 ? 8.841 -11.661 -0.432 1.00 90.31 205 GLY A CA 1
ATOM 1630 C C . GLY A 1 205 ? 8.276 -12.452 -1.617 1.00 90.31 205 GLY A C 1
ATOM 1631 O O . GLY A 1 205 ? 9.047 -12.933 -2.446 1.00 90.31 205 GLY A O 1
ATOM 1632 N N . ARG A 1 206 ? 6.947 -12.547 -1.771 1.00 93.19 206 ARG A N 1
ATOM 1633 C CA . ARG A 1 206 ? 6.337 -13.052 -3.006 1.00 93.19 206 ARG A CA 1
ATOM 1634 C C . ARG A 1 206 ? 6.653 -12.082 -4.137 1.00 93.19 206 ARG A C 1
ATOM 1636 O O . ARG A 1 206 ? 6.598 -10.865 -3.960 1.00 93.19 206 ARG A O 1
ATOM 1643 N N . ARG A 1 207 ? 6.926 -12.633 -5.317 1.00 95.06 207 ARG A N 1
ATOM 1644 C CA . ARG A 1 207 ? 7.109 -11.858 -6.540 1.00 95.06 207 ARG A CA 1
ATOM 1645 C C . ARG A 1 207 ? 5.875 -11.921 -7.426 1.00 95.06 207 ARG A C 1
ATOM 1647 O O . ARG A 1 207 ? 5.235 -12.967 -7.558 1.00 95.06 207 ARG A O 1
ATOM 1654 N N . LEU A 1 208 ? 5.553 -10.783 -8.016 1.00 96.25 208 LEU A N 1
ATOM 1655 C CA . LEU A 1 208 ? 4.544 -10.616 -9.038 1.00 96.25 208 LEU A CA 1
ATOM 1656 C C . LEU A 1 208 ? 5.236 -10.648 -10.409 1.00 96.25 208 LEU A C 1
ATOM 1658 O O . LEU A 1 208 ? 6.087 -9.789 -10.660 1.00 96.25 208 LEU A O 1
ATOM 1662 N N . PRO A 1 209 ? 4.915 -11.616 -11.288 1.00 96.31 209 PRO A N 1
ATOM 1663 C CA . PRO A 1 209 ? 5.566 -11.732 -12.586 1.00 96.31 209 PRO A CA 1
ATOM 1664 C C . PRO A 1 209 ? 5.433 -10.452 -13.412 1.00 96.31 209 PRO A C 1
ATOM 1666 O O . PRO A 1 209 ? 4.333 -9.922 -13.584 1.00 96.31 209 PRO A O 1
ATOM 1669 N N . LEU A 1 210 ? 6.555 -9.998 -13.966 1.00 96.50 210 LEU A N 1
ATOM 1670 C CA . LEU A 1 210 ? 6.619 -8.839 -14.848 1.00 96.50 210 LEU A CA 1
ATOM 1671 C C . LEU A 1 210 ? 7.191 -9.267 -16.208 1.00 96.50 210 LEU A C 1
ATOM 1673 O O . LEU A 1 210 ? 8.409 -9.301 -16.378 1.00 96.50 210 LEU A O 1
ATOM 1677 N N . PRO A 1 211 ? 6.337 -9.649 -17.173 1.00 95.38 211 PRO A N 1
ATOM 1678 C CA . PRO A 1 211 ? 6.786 -9.973 -18.521 1.00 95.38 211 PRO A CA 1
ATOM 1679 C C . PRO A 1 211 ? 7.449 -8.762 -19.182 1.00 95.38 211 PRO A C 1
ATOM 1681 O O . PRO A 1 211 ? 6.962 -7.642 -19.051 1.00 95.38 211 PRO A O 1
ATOM 1684 N N . LEU A 1 212 ? 8.504 -8.979 -19.975 1.00 94.62 212 LEU A N 1
ATOM 1685 C CA . LEU A 1 212 ? 9.186 -7.878 -20.671 1.00 94.62 212 LEU A CA 1
ATOM 1686 C C . LEU A 1 212 ? 8.265 -7.073 -21.601 1.00 94.62 212 LEU A C 1
ATOM 1688 O O . LEU A 1 212 ? 8.483 -5.882 -21.773 1.00 94.62 212 LEU A O 1
ATOM 1692 N N . GLY A 1 213 ? 7.227 -7.696 -22.168 1.00 94.38 213 GLY A N 1
ATOM 1693 C CA . GLY A 1 213 ? 6.241 -6.997 -23.000 1.00 94.38 213 GLY A CA 1
ATOM 1694 C C . GLY A 1 213 ? 5.372 -5.988 -22.242 1.00 94.38 213 GLY A C 1
ATOM 1695 O O . GLY A 1 213 ? 4.737 -5.148 -22.869 1.00 94.38 213 GLY A O 1
ATOM 1696 N N . ASP A 1 214 ? 5.358 -6.057 -20.911 1.00 95.44 214 ASP A N 1
ATOM 1697 C CA . ASP A 1 214 ? 4.669 -5.112 -20.034 1.00 95.44 214 ASP A CA 1
ATOM 1698 C C . ASP A 1 214 ? 5.617 -4.052 -19.444 1.00 95.44 214 ASP A C 1
ATOM 1700 O O . ASP A 1 214 ? 5.173 -3.190 -18.686 1.00 95.44 214 ASP A O 1
ATOM 1704 N N . VAL A 1 215 ? 6.907 -4.087 -19.796 1.00 95.75 215 VAL A N 1
ATOM 1705 C CA . VAL A 1 215 ? 7.897 -3.077 -19.409 1.00 95.75 215 VAL A CA 1
ATOM 1706 C C . VAL A 1 215 ? 8.033 -2.044 -20.524 1.00 95.75 215 VAL A C 1
ATOM 1708 O O . VAL A 1 215 ? 8.389 -2.368 -21.653 1.00 95.75 215 VAL A O 1
ATOM 1711 N N . GLU A 1 216 ? 7.781 -0.779 -20.205 1.00 93.12 216 GLU A N 1
ATOM 1712 C CA . GLU A 1 216 ? 7.877 0.332 -21.158 1.00 93.12 216 GLU A CA 1
ATOM 1713 C C . GLU A 1 216 ? 9.299 0.903 -21.208 1.00 93.12 216 GLU A C 1
ATOM 1715 O O . GLU A 1 216 ? 9.829 1.211 -22.278 1.00 93.12 216 GLU A O 1
ATOM 1720 N N . ALA A 1 217 ? 9.935 1.028 -20.042 1.00 93.62 217 ALA A N 1
ATOM 1721 C CA . ALA A 1 217 ? 11.296 1.526 -19.921 1.00 93.62 217 ALA A CA 1
ATOM 1722 C C . ALA A 1 217 ? 11.977 1.022 -18.646 1.00 93.62 217 ALA A C 1
ATOM 1724 O O . ALA A 1 217 ? 11.329 0.665 -17.661 1.00 93.62 217 ALA A O 1
ATOM 1725 N N . VAL A 1 218 ? 13.304 1.057 -18.653 1.00 95.06 218 VAL A N 1
ATOM 1726 C CA . VAL A 1 218 ? 14.163 0.741 -17.515 1.00 95.06 218 VAL A CA 1
ATOM 1727 C C . VAL A 1 218 ? 15.077 1.926 -17.241 1.00 95.06 218 VAL A C 1
ATOM 1729 O O . VAL A 1 218 ? 15.721 2.439 -18.153 1.00 95.06 218 VAL A O 1
ATOM 1732 N N . LEU A 1 219 ? 15.140 2.362 -15.987 1.00 93.31 219 LEU A N 1
ATOM 1733 C CA . LEU A 1 219 ? 16.007 3.447 -15.543 1.00 93.31 219 LEU A CA 1
ATOM 1734 C C . LEU A 1 219 ? 17.259 2.876 -14.881 1.00 93.31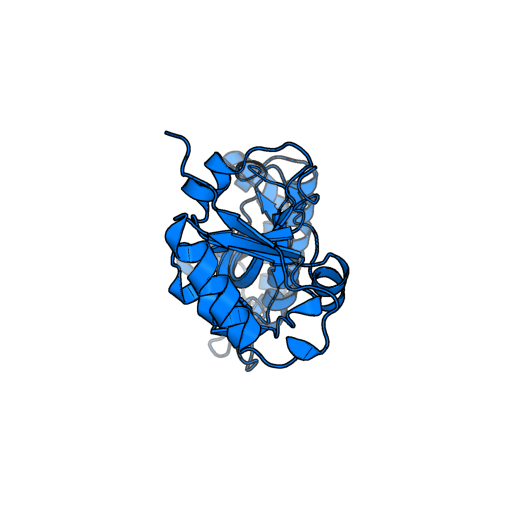 219 LEU A C 1
ATOM 1736 O O . LEU A 1 219 ? 17.160 2.042 -13.976 1.00 93.31 219 LEU A O 1
ATOM 1740 N N . VAL A 1 220 ? 18.421 3.354 -15.322 1.00 94.56 220 VAL A N 1
ATOM 1741 C CA . VAL A 1 220 ? 19.734 2.997 -14.770 1.00 94.56 220 VAL A CA 1
ATOM 1742 C C . VAL A 1 220 ? 20.501 4.242 -14.339 1.00 94.56 220 VAL A C 1
ATOM 1744 O O . VAL A 1 220 ? 20.276 5.343 -14.857 1.00 94.56 220 VAL A O 1
ATOM 1747 N N . LYS A 1 221 ? 21.411 4.057 -13.384 1.00 92.12 221 LYS A N 1
ATOM 1748 C CA . LYS A 1 221 ? 22.145 5.142 -12.734 1.00 92.12 221 LYS A CA 1
ATOM 1749 C C . LYS A 1 221 ? 23.341 5.591 -13.559 1.00 92.12 221 LYS A C 1
ATOM 1751 O O . LYS A 1 221 ? 23.609 6.784 -13.610 1.00 92.12 221 LYS A O 1
ATOM 1756 N N . GLU A 1 222 ? 24.060 4.650 -14.161 1.00 92.56 222 GLU A N 1
ATOM 1757 C CA . GLU A 1 222 ? 25.305 4.903 -14.885 1.00 92.56 222 GLU A CA 1
ATOM 1758 C C . GLU A 1 222 ? 25.146 4.589 -16.376 1.00 92.56 222 GLU A C 1
ATOM 1760 O O . GLU A 1 222 ? 24.500 3.617 -16.770 1.00 92.56 222 GLU A O 1
ATOM 1765 N N . ALA A 1 223 ? 25.808 5.362 -17.237 1.00 91.81 223 ALA A N 1
ATOM 1766 C CA . ALA A 1 223 ? 25.781 5.120 -18.682 1.00 91.81 223 ALA A CA 1
ATOM 1767 C C . ALA A 1 223 ? 26.323 3.727 -19.064 1.00 91.81 223 ALA A C 1
ATOM 1769 O O . ALA A 1 223 ? 25.853 3.118 -20.024 1.00 91.81 223 ALA A O 1
ATOM 1770 N N . SER A 1 224 ? 27.288 3.200 -18.301 1.00 93.69 224 SER A N 1
ATOM 1771 C CA . SER A 1 224 ? 27.855 1.863 -18.520 1.00 93.69 224 SER A CA 1
ATOM 1772 C C . SER A 1 224 ? 26.862 0.728 -18.254 1.00 93.69 224 SER A C 1
ATOM 1774 O O . SER A 1 224 ? 27.004 -0.347 -18.832 1.00 93.69 224 SER A O 1
ATOM 1776 N N . GLU A 1 225 ? 25.849 0.957 -17.415 1.00 95.81 225 GLU A N 1
ATOM 1777 C CA . GLU A 1 225 ? 24.836 -0.046 -17.059 1.00 95.81 225 GLU A CA 1
ATOM 1778 C C . GLU A 1 225 ? 23.814 -0.253 -18.181 1.00 95.81 225 GLU A C 1
ATOM 1780 O O . GLU A 1 225 ? 23.165 -1.295 -18.235 1.00 95.81 225 GLU A O 1
ATOM 1785 N N . VAL A 1 226 ? 23.696 0.697 -19.117 1.00 95.81 226 VAL A N 1
ATOM 1786 C CA . VAL A 1 226 ? 22.749 0.623 -20.242 1.00 95.81 226 VAL A CA 1
ATOM 1787 C C . VAL A 1 226 ? 22.975 -0.652 -21.053 1.00 95.81 226 VAL A C 1
ATOM 1789 O O . VAL A 1 226 ? 22.083 -1.491 -21.170 1.00 95.81 226 VAL A O 1
ATOM 1792 N N . ALA A 1 227 ? 24.199 -0.841 -21.552 1.00 94.75 227 ALA A N 1
ATOM 1793 C CA . ALA A 1 227 ? 24.549 -2.002 -22.367 1.00 94.75 227 ALA A CA 1
ATOM 1794 C C . ALA A 1 227 ? 24.479 -3.321 -21.575 1.00 94.75 227 ALA A C 1
ATOM 1796 O O . ALA A 1 227 ? 24.253 -4.388 -22.152 1.00 94.75 227 ALA A O 1
ATOM 1797 N N . GLU A 1 228 ? 24.691 -3.266 -20.260 1.00 95.88 228 GLU A N 1
ATOM 1798 C CA . GLU A 1 228 ? 24.573 -4.426 -19.380 1.00 95.88 228 GLU A CA 1
ATOM 1799 C C . GLU A 1 228 ? 23.114 -4.871 -19.228 1.00 95.88 228 GLU A C 1
ATOM 1801 O O . GLU A 1 228 ? 22.804 -6.048 -19.427 1.00 95.88 228 GLU A O 1
ATOM 1806 N N . VAL A 1 229 ? 22.212 -3.934 -18.937 1.00 96.62 229 VAL A N 1
ATOM 1807 C CA . VAL A 1 229 ? 20.780 -4.209 -18.771 1.00 96.62 229 VAL A CA 1
ATOM 1808 C C . VAL A 1 229 ? 20.137 -4.628 -20.092 1.00 96.62 229 VAL A C 1
ATOM 1810 O O . VAL A 1 229 ? 19.354 -5.577 -20.115 1.00 96.62 229 VAL A O 1
ATOM 1813 N N . GLU A 1 230 ? 20.510 -4.012 -21.215 1.00 96.25 230 GLU A N 1
ATOM 1814 C CA . GLU A 1 230 ? 20.062 -4.464 -22.539 1.00 96.25 230 GLU A CA 1
ATOM 1815 C C . GLU A 1 230 ? 20.467 -5.913 -22.821 1.00 96.25 230 GLU A C 1
ATOM 1817 O O . GLU A 1 230 ? 19.673 -6.701 -23.345 1.00 96.25 230 GLU A O 1
ATOM 1822 N N . ARG A 1 231 ? 21.702 -6.287 -22.462 1.00 95.88 231 ARG A N 1
ATOM 1823 C CA . ARG A 1 231 ? 22.187 -7.661 -22.618 1.00 95.88 231 ARG A CA 1
ATOM 1824 C C . ARG A 1 231 ? 21.398 -8.620 -21.739 1.00 95.88 231 ARG A C 1
ATOM 1826 O O . ARG A 1 231 ? 21.001 -9.669 -22.237 1.00 95.88 231 ARG A O 1
ATOM 1833 N N . LEU A 1 232 ? 21.133 -8.254 -20.485 1.00 96.00 232 LEU A N 1
ATOM 1834 C CA . LEU A 1 232 ? 20.275 -9.036 -19.596 1.00 96.00 232 LEU A CA 1
ATOM 1835 C C . LEU A 1 232 ? 18.901 -9.263 -20.237 1.00 96.00 232 LEU A C 1
ATOM 1837 O O . LEU A 1 232 ? 18.506 -10.413 -20.405 1.00 96.00 232 LEU A O 1
ATOM 1841 N N . MET A 1 233 ? 18.210 -8.205 -20.674 1.00 96.44 233 MET A N 1
ATOM 1842 C CA . MET A 1 233 ? 16.867 -8.322 -21.260 1.00 96.44 233 MET A CA 1
ATOM 1843 C C . MET A 1 233 ? 16.824 -9.234 -22.490 1.00 96.44 233 MET A C 1
ATOM 1845 O O . MET A 1 233 ? 15.861 -9.975 -22.666 1.00 96.44 233 MET A O 1
ATOM 1849 N N . ARG A 1 234 ? 17.881 -9.258 -23.312 1.00 95.75 234 ARG A N 1
ATOM 1850 C CA . ARG A 1 234 ? 17.983 -10.192 -24.451 1.00 95.75 234 ARG A CA 1
ATOM 1851 C C . ARG A 1 234 ? 18.010 -11.657 -24.022 1.00 95.75 234 ARG A C 1
ATOM 1853 O O . ARG A 1 234 ? 17.517 -12.502 -24.761 1.00 95.75 234 ARG A O 1
ATOM 1860 N N . THR A 1 235 ? 18.563 -11.957 -22.848 1.00 95.19 235 THR A N 1
ATOM 1861 C CA . THR A 1 235 ? 18.646 -13.331 -22.323 1.00 95.19 235 THR A CA 1
ATOM 1862 C C . THR A 1 235 ? 17.369 -13.807 -21.634 1.00 95.19 235 THR A C 1
ATOM 1864 O O . THR A 1 235 ? 17.235 -15.002 -21.375 1.00 95.19 235 THR A O 1
ATOM 1867 N N . LEU A 1 236 ? 16.430 -12.904 -21.337 1.00 94.38 236 LEU A N 1
ATOM 1868 C CA . LEU A 1 236 ? 15.214 -13.252 -20.609 1.00 94.38 236 LEU A CA 1
ATOM 1869 C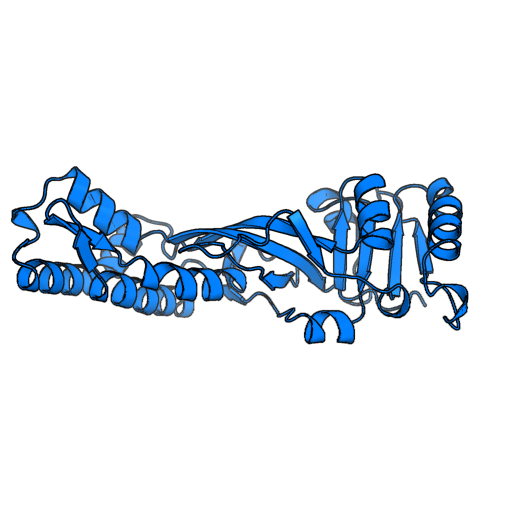 C . LEU A 1 236 ? 14.180 -13.954 -21.509 1.00 94.38 236 LEU A C 1
ATOM 1871 O O . LEU A 1 236 ? 14.100 -13.667 -22.709 1.00 94.38 236 LEU A O 1
ATOM 1875 N N . PRO A 1 237 ? 13.347 -14.849 -20.946 1.00 89.00 237 PRO A N 1
ATOM 1876 C CA . PRO A 1 237 ? 12.281 -15.511 -21.692 1.00 89.00 237 PRO A CA 1
ATOM 1877 C C . PRO A 1 237 ? 11.333 -14.512 -22.370 1.00 89.00 237 PRO A C 1
ATOM 1879 O O . PRO A 1 237 ? 10.909 -13.528 -21.769 1.00 89.00 237 PRO A O 1
ATOM 1882 N N . GLY A 1 238 ? 10.977 -14.783 -23.629 1.00 85.69 238 GLY A N 1
ATOM 1883 C CA . GLY A 1 238 ? 10.060 -13.943 -24.410 1.00 85.69 238 GLY A CA 1
ATOM 1884 C C . GLY A 1 238 ? 10.705 -12.733 -25.097 1.00 85.69 238 GLY A C 1
ATOM 1885 O O . GLY A 1 238 ? 10.025 -12.050 -25.862 1.00 85.69 238 GLY A O 1
ATOM 1886 N N . SER A 1 239 ? 12.008 -12.488 -24.915 1.00 89.31 239 SER A N 1
ATOM 1887 C CA . SER A 1 239 ? 12.723 -11.384 -25.577 1.00 89.31 239 SER A CA 1
ATOM 1888 C C . SER A 1 239 ? 12.630 -11.445 -27.110 1.00 89.31 239 SER A C 1
ATOM 1890 O O . SER A 1 239 ? 12.330 -10.444 -27.753 1.00 89.31 239 SER A O 1
ATOM 1892 N N . ASN A 1 240 ? 12.796 -12.636 -27.693 1.00 87.69 240 ASN A N 1
ATOM 1893 C CA . ASN A 1 240 ? 12.764 -12.861 -29.146 1.00 87.69 240 ASN A CA 1
ATOM 1894 C C . ASN A 1 240 ? 11.371 -12.698 -29.778 1.00 87.69 240 ASN A C 1
ATOM 1896 O O . ASN A 1 240 ? 11.266 -12.605 -30.997 1.00 87.69 240 ASN A O 1
ATOM 1900 N N . SER A 1 241 ? 10.306 -12.704 -28.971 1.00 87.88 241 SER A N 1
ATOM 1901 C CA . SER A 1 241 ? 8.928 -12.511 -29.445 1.00 87.88 241 SER A CA 1
ATOM 1902 C C . SER A 1 241 ? 8.473 -11.052 -29.418 1.00 87.88 241 SER A C 1
ATOM 1904 O O . SER A 1 241 ? 7.376 -10.753 -29.886 1.00 87.88 241 SER A O 1
ATOM 1906 N N . LEU A 1 242 ? 9.284 -10.143 -28.868 1.00 89.00 242 LEU A N 1
ATOM 1907 C CA . LEU A 1 242 ? 8.945 -8.727 -28.801 1.00 89.00 242 LEU A CA 1
ATOM 1908 C C . LEU A 1 242 ? 9.371 -7.997 -30.081 1.00 89.00 242 LEU A C 1
ATOM 1910 O O . LEU A 1 242 ? 10.460 -8.251 -30.595 1.00 89.00 242 LEU A O 1
ATOM 1914 N N . PRO A 1 243 ? 8.559 -7.044 -30.577 1.00 87.38 243 PRO A N 1
ATOM 1915 C CA . PRO A 1 243 ? 8.932 -6.223 -31.730 1.00 87.38 243 PRO A CA 1
ATOM 1916 C C . PRO A 1 243 ? 10.140 -5.322 -31.429 1.00 87.38 243 PRO A C 1
ATOM 1918 O O . PRO A 1 243 ? 10.922 -5.000 -32.320 1.00 87.38 243 PRO A O 1
ATOM 1921 N N . SER A 1 244 ? 10.301 -4.932 -30.165 1.00 89.25 244 SER A N 1
ATOM 1922 C CA . SER A 1 244 ? 11.440 -4.183 -29.645 1.00 89.25 244 SER A CA 1
ATOM 1923 C C . SER A 1 244 ? 11.592 -4.456 -28.152 1.00 89.25 244 SER A C 1
ATOM 1925 O O . SER A 1 244 ? 10.600 -4.676 -27.457 1.00 89.25 244 SER A O 1
ATOM 1927 N N . LEU A 1 245 ? 12.825 -4.408 -27.649 1.00 92.81 245 LEU A N 1
ATOM 1928 C CA . LEU A 1 245 ? 13.072 -4.446 -26.208 1.00 92.81 245 LEU A CA 1
ATOM 1929 C C . LEU A 1 245 ? 12.625 -3.136 -25.543 1.00 92.81 245 LEU A C 1
ATOM 1931 O O . LEU A 1 245 ? 12.608 -2.098 -26.214 1.00 92.81 245 LEU A O 1
ATOM 1935 N N . PRO A 1 246 ? 12.324 -3.164 -24.233 1.00 92.81 246 PRO A N 1
ATOM 1936 C CA . PRO A 1 246 ? 12.090 -1.947 -23.472 1.00 92.81 246 PRO A CA 1
ATOM 1937 C C . PRO A 1 246 ? 13.274 -0.981 -23.563 1.00 92.81 246 PRO A C 1
ATOM 1939 O O . PRO A 1 246 ? 14.434 -1.398 -23.617 1.00 92.81 246 PRO A O 1
ATOM 1942 N N . LEU A 1 247 ? 12.984 0.319 -23.556 1.00 92.81 247 LEU A N 1
ATOM 1943 C CA . LEU A 1 247 ? 14.015 1.352 -23.624 1.00 92.81 247 LEU A CA 1
ATOM 1944 C C . LEU A 1 247 ? 14.812 1.397 -22.314 1.00 92.81 247 LEU A C 1
ATOM 1946 O O . LEU A 1 247 ? 14.221 1.542 -21.247 1.00 92.81 247 LEU A O 1
ATOM 1950 N N . VAL A 1 248 ? 16.144 1.358 -22.384 1.00 94.19 248 VAL A N 1
ATOM 1951 C CA . VAL A 1 248 ? 17.003 1.597 -21.214 1.00 94.19 248 VAL A CA 1
ATOM 1952 C C . VAL A 1 248 ? 17.467 3.050 -21.210 1.00 94.19 248 VAL A C 1
ATOM 1954 O O . VAL A 1 248 ? 18.106 3.517 -22.150 1.00 94.19 248 VAL A O 1
ATOM 1957 N N . ILE A 1 249 ? 17.132 3.777 -20.148 1.00 90.44 249 ILE A N 1
ATOM 1958 C CA . ILE A 1 249 ? 17.399 5.205 -19.997 1.00 90.44 249 ILE A CA 1
ATOM 1959 C C . ILE A 1 249 ? 18.401 5.388 -18.862 1.00 90.44 249 ILE A C 1
ATOM 1961 O O . ILE A 1 249 ? 18.095 5.141 -17.695 1.00 90.44 249 ILE A O 1
ATOM 1965 N N . HIS A 1 250 ? 19.590 5.876 -19.201 1.00 89.56 250 HIS A N 1
ATOM 1966 C CA . HIS A 1 250 ? 20.501 6.427 -18.207 1.00 89.56 250 HIS A CA 1
ATOM 1967 C C . HIS A 1 250 ? 19.958 7.772 -17.725 1.00 89.56 250 HIS A C 1
ATOM 1969 O O . HIS A 1 250 ? 19.746 8.684 -18.530 1.00 89.56 250 HIS A O 1
ATOM 1975 N N . GLN A 1 251 ? 19.749 7.897 -16.417 1.00 77.06 251 GLN A N 1
ATOM 1976 C CA . GLN A 1 251 ? 19.397 9.169 -15.808 1.00 77.06 251 GLN A CA 1
ATOM 1977 C C . GLN A 1 251 ? 20.476 9.599 -14.816 1.00 77.06 251 GLN A C 1
ATOM 1979 O O . GLN A 1 251 ? 20.523 9.063 -13.708 1.00 77.06 251 GLN A O 1
ATOM 1984 N N . PRO A 1 252 ? 21.321 10.577 -15.178 1.00 66.00 252 PRO A N 1
ATOM 1985 C CA . PRO A 1 252 ? 22.328 11.064 -14.256 1.00 66.00 252 PRO A CA 1
ATOM 1986 C C . PRO A 1 252 ? 21.644 11.705 -13.046 1.00 66.00 252 PRO A C 1
ATOM 1988 O O . PRO A 1 252 ? 20.638 12.407 -13.187 1.00 66.00 252 PRO A O 1
ATOM 1991 N N . ALA A 1 253 ? 22.215 11.491 -11.861 1.00 59.53 253 ALA A N 1
ATOM 1992 C CA . ALA A 1 253 ? 21.850 12.274 -10.690 1.00 59.53 253 ALA A CA 1
ATOM 1993 C C . ALA A 1 253 ? 22.211 13.735 -10.992 1.00 59.53 253 ALA A C 1
ATOM 1995 O O . ALA A 1 253 ? 23.389 14.070 -11.115 1.00 59.53 253 ALA A O 1
ATOM 1996 N N . VAL A 1 254 ? 21.204 14.584 -11.186 1.00 56.72 254 VAL A N 1
ATOM 1997 C CA . VAL A 1 254 ? 21.424 16.022 -11.351 1.00 56.72 254 VAL A CA 1
ATOM 1998 C C . VAL A 1 254 ? 21.889 16.552 -9.993 1.00 56.72 254 VAL A C 1
ATOM 2000 O O . VAL A 1 254 ? 21.139 16.465 -9.020 1.00 56.72 254 VAL A O 1
ATOM 2003 N N . LEU A 1 255 ? 23.148 16.997 -9.929 1.00 44.41 255 LEU A N 1
ATOM 2004 C CA . LEU A 1 255 ? 23.728 17.739 -8.804 1.00 44.41 255 LEU A CA 1
ATOM 2005 C C . LEU A 1 255 ? 23.387 19.224 -8.925 1.00 44.41 255 LEU A C 1
ATOM 2007 O O . LEU A 1 255 ? 23.467 19.742 -10.063 1.00 44.41 255 LEU A O 1
#

pLDDT: mean 87.58, std 10.07, range [42.31, 97.5]

Sequence (255 aa):
MLPTLRFLHSMRELEFLRLALSEGLMFTDHEAAYVPASSTAEWEELSAGVTVLLKQRLAALGKPWQSLSEGRRETLMSGIGSMRGKIPMICFTEIPEGRQLWFQQFTFGRYGVVVSRSWLERNGGDRVLYVGENSELSRRLYRVIATFMASTVLLGQDGEPVFSHHSFPPILDLLACMEQRSNLAELEWRIPGHHGFHSGQRATGRRLPLPLGDVEAVLVKEASEVAEVERLMRTLPGSNSLPSLPLVIHQPAVL

InterPro domains:
  IPR021223 Abortive phage resistance protein AbiGi [PF10899] (86-145)

Radius of gyration: 22.67 Å; chains: 1; bounding box: 51×36×67 Å

Organism: NCBI:txid2716225

Secondary structure (DSSP, 8-state):
------EEEEESSHHHHHHHHHH-EEPEEEEEEE---SSHHHHHHHHHHHHHHHHHHHHHTT--GGGS-HHHHHHHHHHHH-EEEEEEEEEEEEPPTT---HHHHHHT-SEEEEEPHHHHHHTT-EE-EEE-TTSHHHHHHHHHHHHHHHHTEEE-TTS-EEE-GGGHHHHHHHHHTEEEGGG-SSEEEEEEPP---SSPPP-TTPEEP--GGGEEEEEESSHHHHHHHHHHHHHSTTGGGSSSPPEEEE-----

Foldseek 3Di:
DPPQQFWKQADADVVQVLCCAFPNDFFAWDKQKAAQDPDPVVLCVLCVVLVVLLQVLCVVLVRGPVNDDPVLNVVLSCVLRMDIAIWGKGKIFGDGPPDDCLVVCVPRHQKIFRFAPVLCVVLPKDWAAADASNDPVSSVLSNVLSNLQSNQWDQDPVRRTDGDLVSNQVVVVVSQRYDHNVPPPGGMIMRTFRRCRPNDDRRGRPHDDDHQVRTQEIGDADPVCQVVVVVSLCPHPCSVVDPDGHYYDHDYNDD